Protein AF-A0A800KTQ6-F1 (afdb_monomer)

Sequence (196 aa):
MAYQSQLIINTSKLEWGETLINWAIDKQASPFDLLMKGQATLLKMTLPAGSQLPAEVSSINISPTGNRSVASIASLVSVLPQVDSFSQGLQYLFITTTPEIKAGMNFTAWIPQQKQAQPGFIIPESSLAWHLGVAFVFIQVDEEHFIHRNISHPIKVAEGYFISGQLSTQDELVVTGTQMLLSHEFKSQIPDEDDD

Secondary structure (DSSP, 8-state):
-HHHHHHHHHHHHHHH-HHHHHHHH--S--HHHHHHTTSSEEEEEEPPTT----TT-SEEEEESSS-GGGPEEEEEEEEEEEEPTTT--EEEEEEE--TT--TT---EEE--S-SSPPP-EEE-GGGEEEETTEEEEEEESSSS-EEEEEESSPEEETTEEEE-SS--TT-EE--S-HHHHHHHHHHTTSPPTT--

Radius of gyration: 25.78 Å; Cα contacts (8 Å, |Δi|>4): 293; chains: 1; bounding box: 60×26×92 Å

Mean predicted aligned error: 8.59 Å

Nearest PDB structures (foldseek):
  5ng5-assembly1_B  TM=6.673E-01  e=1.816E-03  Escherichia coli
  4dnr-assembly1_C  TM=6.286E-01  e=4.994E-03  Escherichia coli K-12
  3lnn-assembly1_A  TM=4.363E-01  e=3.988E-03  Cupriavidus metallidurans CH34
  3opo-assembly1_A  TM=4.462E-01  e=6.614E-03  Escherichia coli K-12
  5xu0-assembly1_B-2  TM=5.859E-01  e=9.829E-01  Streptococcus pneumoniae

Solvent-accessible surface area (backbone atoms only — not comparable to full-atom values): 11823 Å² total; per-residue (Å²): 111,72,68,59,54,52,51,51,53,54,54,45,30,58,62,56,15,60,67,60,49,49,35,71,71,48,88,63,99,32,76,45,60,36,43,76,69,67,56,30,36,81,42,84,47,72,40,59,55,95,47,75,82,59,91,86,60,57,56,34,39,33,22,68,79,63,50,72,94,76,39,45,69,29,36,60,69,44,65,39,71,48,58,42,90,84,65,60,6,50,27,33,35,28,40,28,61,58,85,82,54,54,90,92,62,71,67,39,75,51,74,69,90,60,96,65,89,74,74,64,46,80,41,52,56,59,24,58,48,76,56,97,91,42,39,29,33,42,32,51,79,53,100,87,45,70,45,80,44,81,51,79,80,68,39,83,50,97,76,24,30,38,41,63,83,82,76,58,97,81,63,46,66,37,59,71,60,44,70,56,53,52,53,50,59,53,57,75,68,56,79,77,90,79,86,124

Structure (mmCIF, N/CA/C/O backbone):
data_AF-A0A800KTQ6-F1
#
_entry.id   AF-A0A800KTQ6-F1
#
loop_
_atom_site.group_PDB
_atom_site.id
_atom_site.type_symbol
_atom_site.label_atom_id
_atom_site.labe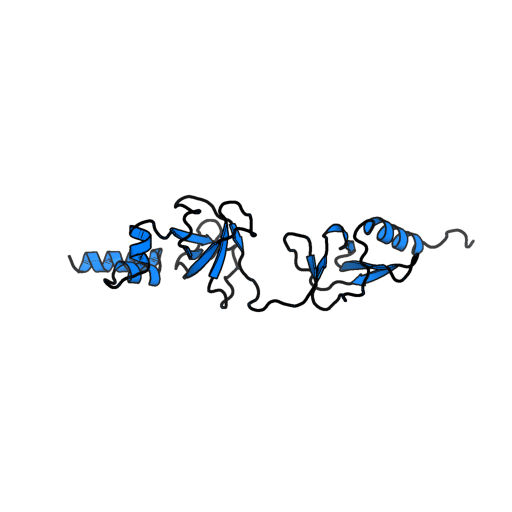l_alt_id
_atom_site.label_comp_id
_atom_site.label_asym_id
_atom_site.label_entity_id
_atom_site.label_seq_id
_atom_site.pdbx_PDB_ins_code
_atom_site.Cartn_x
_atom_site.Cartn_y
_atom_site.Cartn_z
_atom_site.occupancy
_atom_site.B_iso_or_equiv
_atom_site.auth_seq_id
_atom_site.auth_comp_id
_atom_site.auth_asym_id
_atom_site.auth_atom_id
_atom_site.pdbx_PDB_model_num
ATOM 1 N N . MET A 1 1 ? -32.423 -3.303 32.300 1.00 62.28 1 MET A N 1
ATOM 2 C CA . MET A 1 1 ? -30.952 -3.161 32.356 1.00 62.28 1 MET A CA 1
ATOM 3 C C . MET A 1 1 ? -30.270 -4.175 31.434 1.00 62.28 1 MET A C 1
ATOM 5 O O . MET A 1 1 ? -29.786 -3.749 30.400 1.00 62.28 1 MET A O 1
ATOM 9 N N . ALA A 1 2 ? -30.333 -5.494 31.686 1.00 70.06 2 ALA A N 1
ATOM 10 C CA . ALA A 1 2 ? -29.637 -6.503 30.858 1.00 70.06 2 ALA A CA 1
ATOM 11 C C . ALA A 1 2 ? -30.024 -6.518 29.358 1.00 70.06 2 ALA A C 1
ATOM 13 O O . ALA A 1 2 ? -29.155 -6.612 28.498 1.00 70.06 2 ALA A O 1
ATOM 14 N N . TYR A 1 3 ? -31.313 -6.357 29.032 1.00 75.50 3 TYR A N 1
ATOM 15 C CA . TYR A 1 3 ? -31.785 -6.337 27.638 1.00 75.50 3 TYR A CA 1
ATOM 16 C C . TYR A 1 3 ? -31.243 -5.146 26.829 1.00 75.50 3 TYR A C 1
ATOM 18 O O . TYR A 1 3 ? -30.847 -5.301 25.679 1.00 75.50 3 TYR A O 1
ATOM 26 N N . GLN A 1 4 ? -31.178 -3.961 27.446 1.00 80.25 4 GLN A N 1
ATOM 27 C CA . GLN A 1 4 ? -30.644 -2.759 26.797 1.00 80.25 4 GLN A CA 1
ATOM 28 C C . GLN A 1 4 ? -29.143 -2.894 26.530 1.00 80.25 4 GLN A C 1
ATOM 30 O O . GLN A 1 4 ? -28.689 -2.547 25.446 1.00 80.25 4 GLN A O 1
ATOM 35 N N . SER A 1 5 ? -28.387 -3.458 27.476 1.00 83.75 5 SER A N 1
ATOM 36 C CA . SER A 1 5 ? -26.961 -3.735 27.284 1.00 83.75 5 SER A CA 1
ATOM 37 C C . SER A 1 5 ? -26.721 -4.713 26.135 1.00 83.75 5 SER A C 1
ATOM 39 O O . SER A 1 5 ? -25.851 -4.468 25.306 1.00 83.75 5 SER A O 1
ATOM 41 N N . GLN A 1 6 ? -27.525 -5.776 26.030 1.00 86.94 6 GLN A N 1
ATOM 42 C CA . GLN A 1 6 ? -27.394 -6.734 24.933 1.00 86.94 6 GLN A CA 1
ATOM 43 C C . GLN A 1 6 ? -27.734 -6.114 23.573 1.00 86.94 6 GLN A C 1
ATOM 45 O O . GLN A 1 6 ? -27.050 -6.387 22.589 1.00 86.94 6 GLN A O 1
ATOM 50 N N . LEU A 1 7 ? -28.764 -5.264 23.519 1.00 90.69 7 LEU A N 1
ATOM 51 C CA . LEU A 1 7 ? -29.135 -4.547 22.302 1.00 90.69 7 LEU A CA 1
ATOM 52 C C . LEU A 1 7 ? -27.988 -3.646 21.828 1.00 90.69 7 LEU A C 1
ATOM 54 O O . LEU A 1 7 ? -27.616 -3.709 20.663 1.00 90.69 7 LEU A O 1
ATOM 58 N N . ILE A 1 8 ? -27.391 -2.869 22.740 1.00 90.69 8 ILE A N 1
ATOM 59 C CA . ILE A 1 8 ? -26.248 -1.999 22.431 1.00 90.69 8 ILE A CA 1
ATOM 60 C C . ILE A 1 8 ? -25.080 -2.829 21.898 1.00 90.69 8 ILE A C 1
ATOM 62 O O . ILE A 1 8 ? -24.539 -2.502 20.852 1.00 90.69 8 ILE A O 1
ATOM 66 N N . ILE A 1 9 ? -24.726 -3.933 22.563 1.00 90.69 9 ILE A N 1
ATOM 67 C CA . ILE A 1 9 ? -23.628 -4.805 22.120 1.00 90.69 9 ILE A CA 1
ATOM 68 C C . ILE A 1 9 ? -23.889 -5.343 20.711 1.00 90.69 9 ILE A C 1
ATOM 70 O O . ILE A 1 9 ? -22.999 -5.299 19.864 1.00 90.69 9 ILE A O 1
ATOM 74 N N . ASN A 1 10 ? -25.101 -5.830 20.443 1.00 91.38 10 ASN A N 1
ATOM 75 C CA . ASN A 1 10 ? -25.447 -6.394 19.142 1.00 91.38 10 ASN A CA 1
ATOM 76 C C . ASN A 1 10 ? -25.406 -5.335 18.035 1.00 91.38 10 ASN A C 1
ATOM 78 O O . ASN A 1 10 ? -24.808 -5.580 16.990 1.00 91.38 10 ASN A O 1
ATOM 82 N N . THR A 1 11 ? -25.982 -4.154 18.269 1.00 91.69 11 THR A N 1
ATOM 83 C CA . THR A 1 11 ? -25.935 -3.048 17.303 1.00 91.69 11 THR A CA 1
ATOM 84 C C . THR A 1 11 ? -24.499 -2.594 17.061 1.00 91.69 11 THR A C 1
ATOM 86 O O . THR A 1 11 ? -24.078 -2.477 15.914 1.00 91.69 11 THR A O 1
ATOM 89 N N . SER A 1 12 ? -23.697 -2.442 18.115 1.00 92.31 12 SER A N 1
ATOM 90 C CA . SER A 1 12 ? -22.298 -2.043 17.971 1.00 92.31 12 SER A CA 1
ATOM 91 C C . SER A 1 12 ? -21.466 -3.087 17.220 1.00 92.31 12 SER A C 1
ATOM 93 O O . SER A 1 12 ? -20.574 -2.710 16.466 1.00 92.31 12 SER A O 1
ATOM 95 N N . LYS A 1 13 ? -21.767 -4.389 17.351 1.00 92.56 13 LYS A N 1
ATOM 96 C CA . LYS A 1 13 ? -21.117 -5.442 16.547 1.00 92.56 13 LYS A CA 1
ATOM 97 C C . LYS A 1 13 ? -21.442 -5.314 15.057 1.00 92.56 13 LYS A C 1
ATOM 99 O O . LYS A 1 13 ? -20.571 -5.594 14.240 1.00 92.56 13 LYS A O 1
ATOM 104 N N . LEU A 1 14 ? -22.658 -4.890 14.703 1.00 92.38 14 LEU A N 1
ATOM 105 C CA . LEU A 1 14 ? -23.061 -4.677 13.306 1.00 92.38 14 LEU A CA 1
ATOM 106 C C . LEU A 1 14 ? -22.375 -3.463 12.666 1.00 92.38 14 LEU A C 1
ATOM 108 O O . LEU A 1 14 ? -22.171 -3.456 11.453 1.00 92.38 14 LEU A O 1
ATOM 112 N N . GLU A 1 15 ? -22.017 -2.460 13.467 1.00 90.62 15 GLU A N 1
ATOM 113 C CA . GLU A 1 15 ? -21.337 -1.250 12.993 1.00 90.62 15 GLU A CA 1
ATOM 114 C C . GLU A 1 15 ? -19.809 -1.388 12.997 1.00 90.62 15 GLU A C 1
ATOM 116 O O . GLU A 1 15 ? -19.153 -1.049 12.015 1.00 90.62 15 GLU A O 1
ATOM 121 N N . TRP A 1 16 ? -19.235 -1.903 14.087 1.00 90.88 16 TRP A N 1
ATOM 122 C CA . TRP A 1 16 ? -17.791 -1.865 14.356 1.00 90.88 16 TRP A CA 1
ATOM 123 C C . TRP A 1 16 ? -17.095 -3.223 14.270 1.00 90.88 16 TRP A C 1
ATOM 125 O O . TRP A 1 16 ? -15.869 -3.297 14.355 1.00 90.88 16 TRP A O 1
ATOM 135 N N . GLY A 1 17 ? -17.862 -4.297 14.091 1.00 93.25 17 GLY A N 1
ATOM 136 C CA . GLY A 1 17 ? -17.347 -5.658 14.054 1.00 93.25 17 GLY A CA 1
ATOM 137 C C . GLY A 1 17 ? -17.080 -6.241 15.439 1.00 93.25 17 GLY A C 1
ATOM 138 O O . GLY A 1 17 ? -17.028 -5.560 16.461 1.00 93.25 17 GLY A O 1
ATOM 139 N N . GLU A 1 18 ? -16.922 -7.558 15.478 1.00 92.62 18 GLU A N 1
ATOM 140 C CA . GLU A 1 18 ? -16.828 -8.299 16.733 1.00 92.62 18 GLU A CA 1
ATOM 141 C C . GLU A 1 18 ? -15.520 -8.039 17.491 1.00 92.62 18 GLU A C 1
ATOM 143 O O . GLU A 1 18 ? -15.548 -7.892 18.712 1.00 92.62 18 GLU A O 1
ATOM 148 N N . THR A 1 19 ? -14.393 -7.904 16.783 1.00 93.25 19 THR A N 1
ATOM 149 C CA . THR A 1 19 ? -13.072 -7.677 17.389 1.00 93.25 19 THR A CA 1
ATOM 150 C C . THR A 1 19 ? -13.054 -6.428 18.269 1.00 93.25 19 THR A C 1
ATOM 152 O O . THR A 1 19 ? -12.650 -6.503 19.428 1.00 93.25 19 THR A O 1
ATOM 155 N N . LEU A 1 20 ? -13.535 -5.292 17.749 1.00 91.38 20 LEU A N 1
ATOM 156 C CA . LEU A 1 20 ? -13.513 -4.021 18.478 1.00 91.38 20 LEU A CA 1
ATOM 157 C C . LEU A 1 20 ? -14.469 -4.033 19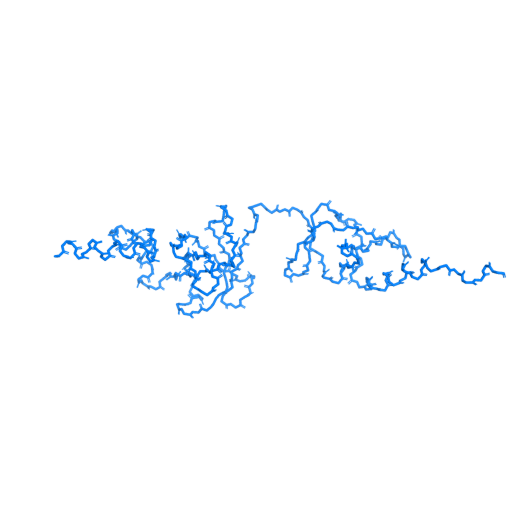.681 1.00 91.38 20 LEU A C 1
ATOM 159 O O . LEU A 1 20 ? -14.165 -3.466 20.728 1.00 91.38 20 LEU A O 1
ATOM 163 N N . ILE A 1 21 ? -15.618 -4.700 19.555 1.00 92.44 21 ILE A N 1
ATOM 164 C CA . ILE A 1 21 ? -16.589 -4.793 20.650 1.00 92.44 21 ILE A CA 1
ATOM 165 C C . ILE A 1 21 ? -16.106 -5.739 21.746 1.00 92.44 21 ILE A C 1
ATOM 167 O O . ILE A 1 21 ? -16.244 -5.419 22.9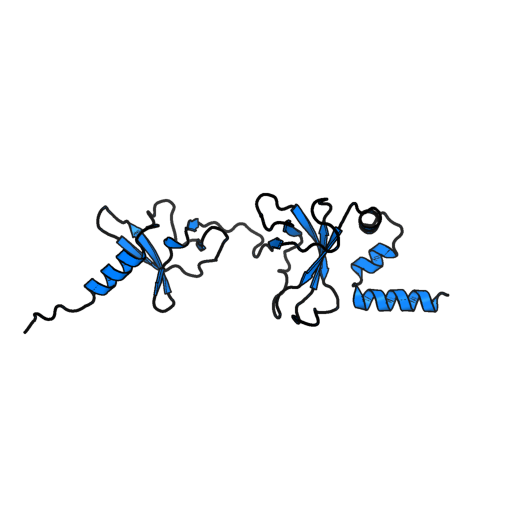25 1.00 92.44 21 ILE A O 1
ATOM 171 N N . ASN A 1 22 ? -15.460 -6.849 21.388 1.00 91.44 22 ASN A N 1
ATOM 172 C CA . ASN A 1 22 ? -14.826 -7.729 22.366 1.00 91.44 22 ASN A CA 1
ATOM 173 C C . ASN A 1 22 ? -13.720 -6.992 23.133 1.00 91.44 22 ASN A C 1
ATOM 175 O O . ASN A 1 22 ? -13.657 -7.103 24.353 1.00 91.44 22 ASN A O 1
ATOM 179 N N . TRP A 1 23 ? -12.921 -6.164 22.452 1.00 91.50 23 TRP A N 1
ATOM 180 C CA . TRP A 1 23 ? -11.915 -5.313 23.091 1.00 91.50 23 TRP A CA 1
ATOM 181 C C . TRP A 1 23 ? -12.477 -4.330 24.122 1.00 91.50 23 TRP A C 1
ATOM 183 O O . TRP A 1 23 ? -11.755 -4.000 25.058 1.00 91.50 23 TRP A O 1
ATOM 193 N N . ALA A 1 24 ? -13.709 -3.847 23.939 1.00 88.19 24 ALA A N 1
ATOM 194 C CA . ALA A 1 24 ? -14.355 -2.890 24.837 1.00 88.19 24 ALA A CA 1
ATOM 195 C C . ALA A 1 24 ? -15.071 -3.555 26.028 1.00 88.19 24 ALA A C 1
ATOM 197 O O . ALA A 1 24 ? -15.305 -2.907 27.048 1.00 88.19 24 ALA A O 1
ATOM 198 N N . ILE A 1 25 ? -15.467 -4.825 25.891 1.00 87.88 25 ILE A N 1
ATOM 199 C CA . ILE A 1 25 ? -16.194 -5.577 26.928 1.00 87.88 25 ILE A CA 1
ATOM 200 C C . ILE A 1 25 ? -15.232 -6.368 27.819 1.00 87.88 25 ILE A C 1
ATOM 202 O O . ILE A 1 25 ? -15.505 -6.549 29.010 1.00 87.88 25 ILE A O 1
ATOM 206 N N . ASP A 1 26 ? -14.131 -6.858 27.251 1.00 85.00 26 ASP A N 1
ATOM 207 C CA . ASP A 1 26 ? -13.132 -7.616 27.992 1.00 85.00 26 ASP A CA 1
ATOM 208 C C . ASP A 1 26 ? -12.379 -6.713 28.986 1.00 85.00 26 ASP A C 1
ATOM 210 O O . ASP A 1 26 ? -11.978 -5.596 28.666 1.00 85.00 26 ASP A O 1
ATOM 214 N N . LYS A 1 27 ? -12.212 -7.201 30.220 1.00 70.56 27 LYS A N 1
ATOM 215 C CA . LYS A 1 27 ? -11.522 -6.498 31.313 1.00 70.56 27 LYS A CA 1
ATOM 216 C C . LYS A 1 27 ? -10.018 -6.780 31.344 1.00 70.56 27 LYS A C 1
ATOM 218 O O . LYS A 1 27 ? -9.317 -6.178 32.158 1.00 70.56 27 LYS A O 1
ATOM 223 N N . GLN A 1 28 ? -9.519 -7.713 30.530 1.00 73.38 28 GLN A N 1
ATOM 224 C CA . GLN A 1 28 ? -8.081 -7.894 30.340 1.00 73.38 28 GLN A CA 1
ATOM 225 C C . GLN A 1 28 ? -7.454 -6.683 29.627 1.00 73.38 28 GLN A C 1
ATOM 227 O O . GLN A 1 28 ? -8.151 -5.908 28.979 1.00 73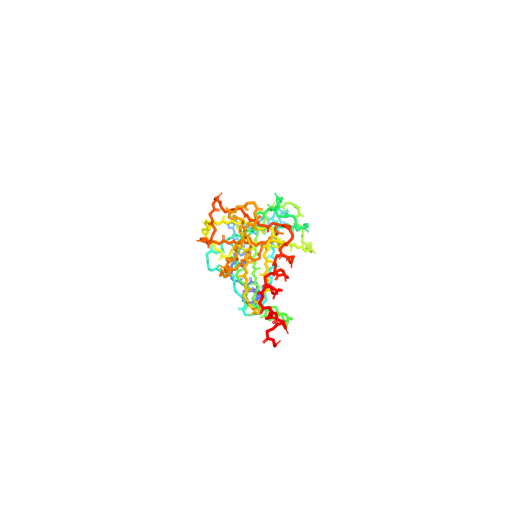.38 28 GLN A O 1
ATOM 232 N N . ALA A 1 29 ? -6.124 -6.547 29.730 1.00 61.69 29 ALA A N 1
ATOM 233 C CA . ALA A 1 29 ? -5.337 -5.530 29.027 1.00 61.69 29 ALA A CA 1
ATOM 234 C C . ALA A 1 29 ? -5.478 -5.686 27.501 1.00 61.69 29 ALA A C 1
ATOM 236 O O . ALA A 1 29 ? -4.685 -6.347 26.830 1.00 61.69 29 ALA A O 1
ATOM 237 N N . SER A 1 30 ? -6.543 -5.096 26.979 1.00 77.81 30 SER A N 1
ATOM 238 C CA . SER A 1 30 ? -6.923 -5.042 25.579 1.00 77.81 30 SER A CA 1
ATOM 239 C C . SER A 1 30 ? -6.210 -3.859 24.913 1.00 77.81 30 SER A C 1
ATOM 241 O O . SER A 1 30 ? -5.962 -2.844 25.575 1.00 77.81 30 SER A O 1
ATOM 243 N N . PRO A 1 31 ? -5.921 -3.904 23.596 1.00 87.31 31 PRO A N 1
ATOM 244 C CA . PRO A 1 31 ? -5.473 -2.727 22.844 1.00 87.31 31 PRO A CA 1
ATOM 245 C C . PRO A 1 31 ? -6.375 -1.493 23.039 1.00 87.31 31 PRO A C 1
ATOM 247 O O . PRO A 1 31 ? -5.934 -0.361 22.837 1.00 87.31 31 PRO A O 1
ATOM 250 N N . PHE A 1 32 ? -7.617 -1.700 23.492 1.00 89.31 32 PHE A N 1
ATOM 251 C CA . PHE A 1 32 ? -8.553 -0.653 23.888 1.00 89.31 32 PHE A CA 1
ATOM 252 C C . PHE A 1 32 ? -8.009 0.309 24.951 1.00 89.31 32 PHE A C 1
ATOM 254 O O . PHE A 1 32 ? -8.222 1.513 24.835 1.00 89.31 32 PHE A O 1
ATOM 261 N N . ASP A 1 33 ? -7.244 -0.169 25.937 1.00 90.56 33 ASP A N 1
ATOM 262 C CA . ASP A 1 33 ? -6.677 0.700 26.977 1.00 90.56 33 ASP A CA 1
ATOM 263 C C . ASP A 1 33 ? -5.695 1.725 26.397 1.00 90.56 33 ASP A C 1
ATOM 265 O O . ASP A 1 33 ? -5.640 2.873 26.844 1.00 90.56 33 ASP A O 1
ATOM 269 N N . LEU A 1 34 ? -4.923 1.324 25.381 1.00 91.81 34 LEU A N 1
ATOM 270 C CA . LEU A 1 34 ? -4.000 2.217 24.682 1.00 91.81 34 LEU A CA 1
ATOM 271 C C . LEU A 1 34 ? -4.764 3.268 23.873 1.00 91.81 34 LEU A C 1
ATOM 273 O O . LEU A 1 34 ? -4.366 4.432 23.863 1.00 91.81 34 LEU A O 1
ATOM 277 N N . LEU A 1 35 ? -5.879 2.878 23.246 1.00 91.81 35 LEU A N 1
ATOM 278 C CA . LEU A 1 35 ? -6.771 3.802 22.541 1.00 91.81 35 LEU A CA 1
ATOM 279 C C . LEU A 1 35 ? -7.379 4.825 23.514 1.00 91.81 35 LEU A C 1
ATOM 281 O O . LEU A 1 35 ? -7.334 6.023 23.247 1.00 91.81 35 LEU A O 1
ATOM 285 N N . MET A 1 36 ? -7.874 4.383 24.676 1.00 90.06 36 MET A N 1
ATOM 286 C CA . MET A 1 36 ? -8.466 5.266 25.695 1.00 90.06 36 MET A CA 1
ATOM 287 C C . MET A 1 36 ? -7.454 6.241 26.303 1.00 90.06 36 MET A C 1
ATOM 289 O O . MET A 1 36 ? -7.803 7.369 26.640 1.00 90.06 36 MET A O 1
ATOM 293 N N . LYS A 1 37 ? -6.185 5.833 26.412 1.00 91.44 37 LYS A N 1
ATOM 294 C CA . LYS A 1 37 ? -5.086 6.692 26.878 1.00 91.44 37 LYS A CA 1
ATOM 295 C C . LYS A 1 37 ? -4.500 7.584 25.776 1.00 91.44 37 LYS A C 1
ATOM 297 O O . LYS A 1 37 ? -3.573 8.340 26.057 1.00 91.44 37 LYS A O 1
ATOM 302 N N . GLY A 1 38 ? -4.977 7.477 24.532 1.00 90.44 38 GLY A N 1
ATOM 303 C CA . GLY A 1 38 ? -4.416 8.194 23.380 1.00 90.44 38 GLY A CA 1
ATOM 304 C C . GLY A 1 38 ? -2.983 7.774 23.020 1.00 90.44 38 GLY A C 1
ATOM 305 O O . GLY A 1 38 ? -2.257 8.538 22.387 1.00 90.44 38 GLY A O 1
ATOM 306 N N . GLN A 1 39 ? -2.564 6.583 23.455 1.00 93.19 39 GLN A N 1
ATOM 307 C CA . GLN A 1 39 ? -1.255 5.976 23.175 1.00 93.19 39 GLN A CA 1
ATOM 308 C C . GLN A 1 39 ? -1.270 5.133 21.895 1.00 93.19 39 GLN A C 1
ATOM 310 O O . GLN A 1 39 ? -0.217 4.783 21.366 1.00 93.19 39 GLN A O 1
ATOM 315 N N . ALA A 1 40 ? -2.462 4.810 21.400 1.00 95.19 40 ALA A N 1
ATOM 316 C CA . ALA A 1 40 ? -2.679 4.218 20.095 1.00 95.19 40 ALA A CA 1
ATOM 317 C C . ALA A 1 40 ? -3.754 5.001 19.333 1.00 95.19 40 ALA A C 1
ATOM 319 O O . ALA A 1 40 ? -4.630 5.626 19.934 1.00 95.19 40 ALA A O 1
ATOM 320 N N . THR A 1 41 ? -3.708 4.912 18.008 1.00 96.06 41 THR A N 1
ATOM 321 C CA . THR A 1 41 ? -4.702 5.479 17.096 1.00 96.06 41 THR A CA 1
ATOM 322 C C . THR A 1 41 ? -5.321 4.350 16.278 1.00 96.06 41 THR A C 1
ATOM 324 O O . THR A 1 41 ? -4.610 3.512 15.714 1.00 96.06 41 THR A O 1
ATOM 327 N N . LEU A 1 42 ? -6.655 4.331 16.209 1.00 96.12 42 LEU A N 1
ATOM 328 C CA . LEU A 1 42 ? -7.400 3.455 15.309 1.00 96.12 42 LEU A CA 1
ATOM 329 C C . LEU A 1 42 ? -7.510 4.129 13.937 1.00 96.12 42 LEU A C 1
ATOM 331 O O . LEU A 1 42 ? -7.928 5.281 13.831 1.00 96.12 42 LEU A O 1
ATOM 335 N N . LEU A 1 43 ? -7.142 3.402 12.892 1.00 96.94 43 LEU A N 1
ATOM 336 C CA . LEU A 1 43 ? -7.147 3.863 11.512 1.00 96.94 43 LEU A CA 1
ATOM 337 C C . LEU A 1 43 ? -8.236 3.122 10.749 1.00 96.94 43 LEU A C 1
ATOM 339 O O . LEU A 1 43 ? -8.291 1.894 10.786 1.00 96.94 43 LEU A O 1
ATOM 343 N N . LYS A 1 44 ? -9.077 3.864 10.029 1.00 95.88 44 LYS A N 1
ATOM 344 C CA . LYS A 1 44 ? -10.064 3.300 9.107 1.00 95.88 44 LYS A CA 1
ATOM 345 C C . LYS A 1 44 ? -9.584 3.525 7.681 1.00 95.88 44 LYS A C 1
ATOM 347 O O . LYS A 1 44 ? -9.384 4.667 7.278 1.00 95.88 44 LYS A O 1
ATOM 352 N N . MET A 1 45 ? -9.411 2.443 6.935 1.00 95.56 45 MET A N 1
ATOM 353 C CA . MET A 1 45 ? -8.993 2.468 5.536 1.00 95.56 45 MET A CA 1
ATOM 354 C C . MET A 1 45 ? -10.081 1.850 4.667 1.00 95.56 45 MET A C 1
ATOM 356 O O . MET A 1 45 ? -10.553 0.757 4.965 1.00 95.56 45 MET A O 1
ATOM 360 N N . THR A 1 46 ? -10.437 2.519 3.576 1.00 95.62 46 THR A N 1
ATOM 361 C CA . THR A 1 46 ? -11.369 1.998 2.571 1.00 95.62 46 THR A CA 1
ATOM 362 C C . THR A 1 46 ? -10.593 1.658 1.304 1.00 95.62 46 THR A C 1
ATOM 364 O O . THR A 1 46 ? -9.810 2.479 0.828 1.00 95.62 46 THR A O 1
ATOM 367 N N . LEU A 1 47 ? -10.796 0.459 0.759 1.00 93.94 47 LEU A N 1
ATOM 368 C CA . LEU A 1 47 ? -10.251 0.080 -0.547 1.00 93.94 47 LEU A CA 1
ATOM 369 C C . LEU A 1 47 ? -11.247 0.403 -1.668 1.00 93.94 47 LEU A C 1
ATOM 371 O O . LEU A 1 47 ? -12.444 0.448 -1.403 1.00 93.94 47 LEU A O 1
ATOM 375 N N . PRO A 1 48 ? -10.796 0.593 -2.920 1.00 92.25 48 PRO A N 1
ATOM 376 C CA . PRO A 1 48 ? -11.702 0.754 -4.056 1.00 92.25 48 PRO A CA 1
ATOM 377 C C . PRO A 1 48 ? -12.696 -0.409 -4.191 1.00 92.25 48 PRO A C 1
ATOM 379 O O . PRO A 1 48 ? -12.396 -1.543 -3.803 1.00 92.25 48 PRO A O 1
ATOM 382 N N . ALA A 1 49 ? -13.861 -0.150 -4.792 1.00 91.62 49 ALA A N 1
ATOM 383 C CA . ALA A 1 49 ? -14.840 -1.192 -5.099 1.00 91.62 49 ALA A CA 1
ATOM 384 C C . ALA A 1 49 ? -14.195 -2.366 -5.858 1.00 91.62 49 ALA A C 1
ATOM 386 O O . ALA A 1 49 ? -13.363 -2.175 -6.746 1.00 91.62 49 ALA A O 1
ATOM 387 N N . GLY A 1 50 ? -14.565 -3.592 -5.484 1.00 90.44 50 GLY A N 1
ATOM 388 C CA . GLY A 1 50 ? -14.010 -4.820 -6.063 1.00 90.44 50 GLY A CA 1
ATOM 389 C C . GLY A 1 50 ? -12.586 -5.172 -5.611 1.00 90.44 50 GLY A C 1
ATOM 390 O O . GLY A 1 50 ? -12.103 -6.246 -5.956 1.00 90.44 50 GLY A O 1
ATOM 391 N N . SER A 1 51 ? -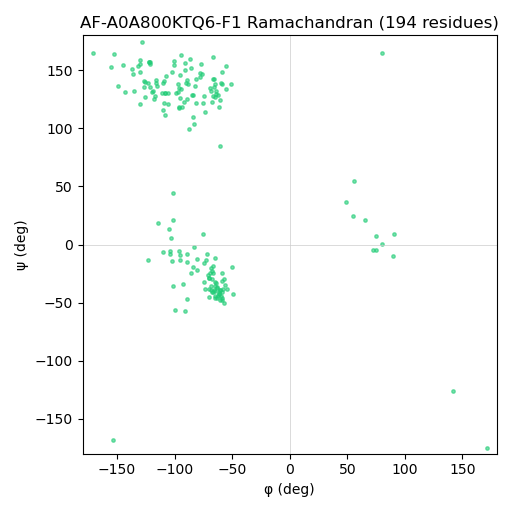11.923 -4.323 -4.817 1.00 90.81 51 SER A N 1
ATOM 392 C CA . SER A 1 51 ? -10.606 -4.616 -4.243 1.00 90.81 51 SER A CA 1
ATOM 393 C C . SER A 1 51 ? -10.723 -5.187 -2.831 1.00 90.81 51 SER A C 1
ATOM 395 O O . SER A 1 51 ? -11.587 -4.799 -2.042 1.00 90.81 51 SER A O 1
ATOM 397 N N . GLN A 1 52 ? -9.816 -6.097 -2.488 1.00 92.50 52 GLN A N 1
ATOM 398 C CA . GLN A 1 52 ? -9.721 -6.695 -1.160 1.00 92.50 52 GLN A CA 1
ATOM 399 C C . GLN A 1 52 ? -8.277 -6.650 -0.671 1.00 92.50 52 GLN A C 1
ATOM 401 O O . GLN A 1 52 ? -7.340 -6.622 -1.471 1.00 92.50 52 GLN A O 1
ATOM 406 N N . LEU A 1 53 ? -8.095 -6.633 0.649 1.00 92.56 53 LEU A N 1
ATOM 407 C CA . LEU A 1 53 ? -6.769 -6.763 1.231 1.00 92.56 53 LEU A CA 1
ATOM 408 C C . LEU A 1 53 ? -6.271 -8.198 0.971 1.00 92.56 53 LEU A C 1
ATOM 410 O O . LEU A 1 53 ? -7.031 -9.137 1.225 1.00 92.56 53 LEU A O 1
ATOM 414 N N . PRO A 1 54 ? -5.035 -8.407 0.482 1.00 91.06 54 PRO A N 1
ATOM 415 C CA . PRO A 1 54 ? -4.515 -9.760 0.322 1.00 91.06 54 PRO A CA 1
ATOM 416 C C . PRO A 1 54 ? -4.505 -10.489 1.673 1.00 91.06 54 PRO A C 1
ATOM 418 O O . PRO A 1 54 ? -4.122 -9.905 2.687 1.00 91.06 54 PRO A O 1
ATOM 421 N N . ALA A 1 55 ? -4.899 -11.766 1.691 1.00 87.94 55 ALA A N 1
ATOM 422 C CA . ALA A 1 55 ? -5.098 -12.537 2.927 1.00 87.94 55 ALA A CA 1
ATOM 423 C C . ALA A 1 55 ? -3.842 -12.633 3.818 1.00 87.94 55 ALA A C 1
ATOM 425 O O . ALA A 1 55 ? -3.935 -12.810 5.028 1.00 87.94 55 ALA A O 1
ATOM 426 N N . GLU A 1 56 ? -2.664 -12.493 3.213 1.00 87.56 56 GLU A N 1
ATOM 427 C CA . GLU A 1 56 ? -1.357 -12.533 3.871 1.00 87.56 56 GLU A CA 1
ATOM 428 C C . GLU A 1 56 ? -1.034 -11.254 4.669 1.00 87.56 56 GLU A C 1
ATOM 430 O O . GLU A 1 56 ? -0.077 -11.237 5.445 1.00 87.56 56 GLU A O 1
ATOM 435 N N . VAL A 1 57 ? -1.758 -10.153 4.434 1.00 91.62 57 VAL A N 1
ATOM 436 C CA . VAL A 1 57 ? -1.416 -8.831 4.973 1.00 91.62 57 VAL A CA 1
ATOM 437 C C . VAL A 1 57 ? -1.941 -8.685 6.396 1.00 91.62 57 VAL A C 1
ATOM 439 O O . VAL A 1 57 ? -3.112 -8.398 6.623 1.00 91.62 57 VAL A O 1
ATOM 442 N N . SER A 1 58 ? -1.038 -8.802 7.366 1.00 94.06 58 SER A N 1
ATOM 443 C CA . SER A 1 58 ? -1.310 -8.509 8.779 1.00 94.06 58 SER A CA 1
ATOM 444 C C . SER A 1 58 ? -0.906 -7.093 9.198 1.00 94.06 58 SER A C 1
ATOM 446 O O . SER A 1 58 ? -1.257 -6.647 10.288 1.00 94.06 58 SER A O 1
ATOM 448 N N . SER A 1 59 ? -0.138 -6.385 8.370 1.00 95.50 59 SER A N 1
ATOM 449 C CA . SER A 1 59 ? 0.361 -5.043 8.669 1.00 95.50 59 SER A CA 1
ATOM 450 C C . SER A 1 59 ? 0.666 -4.254 7.403 1.00 95.50 59 SER A C 1
ATOM 452 O O . SER A 1 59 ? 1.032 -4.827 6.377 1.00 95.50 59 SER A O 1
ATOM 454 N N . ILE A 1 60 ? 0.570 -2.934 7.499 1.00 96.19 60 ILE A N 1
ATOM 455 C CA . ILE A 1 60 ? 0.832 -1.986 6.413 1.00 96.19 60 ILE A CA 1
ATOM 456 C C . ILE A 1 60 ? 1.781 -0.886 6.886 1.00 96.19 60 ILE A C 1
ATOM 458 O O . ILE A 1 60 ? 1.882 -0.615 8.084 1.00 96.19 60 ILE A O 1
ATOM 462 N N . ASN A 1 61 ? 2.448 -0.231 5.938 1.00 96.44 61 ASN A N 1
ATOM 463 C CA . ASN A 1 61 ? 3.185 0.997 6.224 1.00 96.44 61 ASN A CA 1
ATOM 464 C C . ASN A 1 61 ? 2.246 2.192 6.074 1.00 96.44 61 ASN A C 1
ATOM 466 O O . ASN A 1 61 ? 1.477 2.246 5.114 1.00 96.44 61 ASN A O 1
ATOM 470 N N . ILE A 1 62 ? 2.332 3.148 6.991 1.00 97.38 62 ILE A N 1
ATOM 471 C CA . ILE A 1 62 ? 1.506 4.354 7.025 1.00 97.38 62 ILE A CA 1
ATOM 472 C C . ILE A 1 62 ? 2.369 5.604 7.193 1.00 97.38 62 ILE A C 1
ATOM 474 O O . ILE A 1 62 ? 3.405 5.572 7.852 1.00 97.38 62 ILE A O 1
ATOM 478 N N . SER A 1 63 ? 1.934 6.725 6.628 1.00 96.88 63 SER A N 1
ATOM 479 C CA . SER A 1 63 ? 2.574 8.025 6.842 1.00 96.88 63 SER A CA 1
ATOM 480 C C . SER A 1 63 ? 1.540 9.148 6.763 1.00 96.88 63 SER A C 1
ATOM 482 O O . SER A 1 63 ? 0.722 9.132 5.838 1.00 96.88 63 SER A O 1
ATOM 484 N N . PRO A 1 64 ? 1.573 10.145 7.666 1.00 95.12 64 PRO A N 1
ATOM 485 C CA . PRO A 1 64 ? 0.709 11.320 7.551 1.00 95.12 64 PRO A CA 1
ATOM 486 C C . PRO A 1 64 ? 1.098 12.220 6.367 1.00 95.12 64 PRO A C 1
ATOM 488 O O . PRO A 1 64 ? 0.261 12.954 5.855 1.00 95.12 64 PRO A O 1
ATOM 491 N N . THR A 1 65 ? 2.359 12.174 5.922 1.00 93.56 65 THR A N 1
ATOM 492 C CA . THR A 1 65 ? 2.904 13.068 4.882 1.00 93.56 65 THR A CA 1
ATOM 493 C C . THR A 1 65 ? 3.051 12.401 3.519 1.00 93.56 65 THR A C 1
ATOM 495 O O . THR A 1 65 ? 3.431 13.055 2.552 1.00 93.56 65 THR A O 1
ATOM 498 N N . GLY A 1 66 ? 2.795 11.094 3.424 1.00 92.44 66 GLY A N 1
ATOM 499 C CA . GLY A 1 66 ? 3.032 10.336 2.196 1.00 92.44 66 GLY A CA 1
ATOM 500 C C . GLY A 1 66 ? 4.508 10.032 1.919 1.00 92.44 66 GLY A C 1
ATOM 501 O O . GLY A 1 66 ? 4.815 9.456 0.879 1.00 92.44 66 GLY A O 1
ATOM 502 N N . ASN A 1 67 ? 5.424 10.335 2.845 1.00 90.88 67 ASN A N 1
ATOM 503 C CA . ASN A 1 67 ? 6.819 9.916 2.731 1.00 90.88 67 ASN A CA 1
ATOM 504 C C . ASN A 1 67 ? 6.996 8.483 3.262 1.00 90.88 67 ASN A C 1
ATOM 506 O O . ASN A 1 67 ? 6.912 8.242 4.469 1.00 90.88 67 ASN A O 1
ATOM 510 N N . ARG A 1 68 ? 7.258 7.534 2.353 1.00 90.00 68 ARG A N 1
ATOM 511 C CA . ARG A 1 68 ? 7.422 6.110 2.682 1.00 90.00 68 ARG A CA 1
ATOM 512 C C . ARG A 1 68 ? 8.678 5.822 3.511 1.00 90.00 68 ARG A C 1
ATOM 514 O O . ARG A 1 68 ? 8.660 4.889 4.306 1.00 90.00 68 ARG A O 1
ATOM 521 N N . SER A 1 69 ? 9.744 6.606 3.356 1.00 89.06 69 SER A N 1
ATOM 522 C CA . SER A 1 69 ? 11.035 6.370 4.026 1.00 89.06 69 SER A CA 1
ATOM 523 C C . SER A 1 69 ? 10.984 6.593 5.538 1.00 89.06 69 SER A C 1
ATOM 525 O O . SER A 1 69 ? 11.832 6.085 6.263 1.00 89.06 69 SER A O 1
ATOM 527 N N . VAL A 1 70 ? 9.982 7.338 6.010 1.00 91.12 70 VAL A N 1
ATOM 528 C CA . VAL A 1 70 ? 9.706 7.587 7.435 1.00 91.12 70 VAL A CA 1
ATOM 529 C C . VAL A 1 70 ? 8.375 6.965 7.869 1.00 91.12 70 VAL A C 1
ATOM 531 O O . VAL A 1 70 ? 7.787 7.371 8.865 1.00 91.12 70 VAL A O 1
ATOM 534 N N . ALA A 1 71 ? 7.854 6.006 7.098 1.00 95.69 71 ALA A N 1
ATOM 535 C CA . ALA A 1 71 ? 6.579 5.384 7.409 1.00 95.69 71 ALA A CA 1
ATOM 536 C C . ALA A 1 71 ? 6.649 4.562 8.705 1.00 95.69 71 ALA A C 1
ATOM 538 O O . ALA A 1 71 ? 7.626 3.869 8.987 1.00 95.69 71 ALA A O 1
ATOM 539 N N . SER A 1 72 ? 5.562 4.614 9.469 1.00 96.62 72 SER A N 1
ATOM 540 C CA . SER A 1 72 ? 5.335 3.776 10.645 1.00 96.62 72 SER A CA 1
ATOM 541 C C . SER A 1 72 ? 4.526 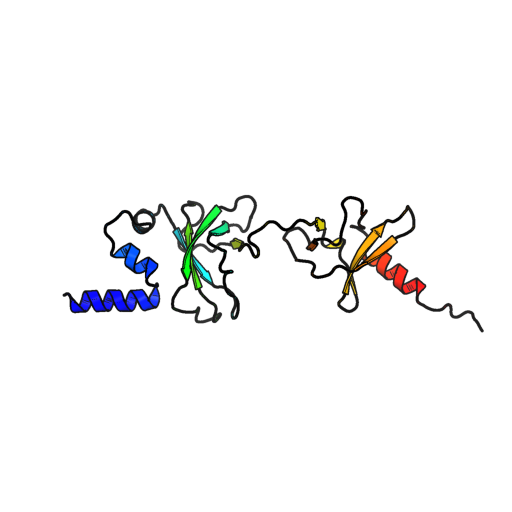2.534 10.270 1.00 96.62 72 SER A C 1
ATOM 543 O O . SER A 1 72 ? 3.862 2.500 9.236 1.00 96.62 72 SER A O 1
ATOM 545 N N . ILE A 1 73 ? 4.531 1.514 11.127 1.00 96.88 73 ILE A N 1
ATOM 546 C CA . ILE A 1 73 ? 3.730 0.301 10.921 1.00 96.88 73 ILE A CA 1
ATOM 547 C C . ILE A 1 73 ? 2.340 0.469 11.553 1.00 96.88 73 ILE A C 1
ATOM 549 O O . ILE A 1 73 ? 2.190 1.028 12.645 1.00 96.88 73 ILE A O 1
ATOM 553 N N . ALA A 1 74 ? 1.323 -0.050 10.867 1.00 97.81 74 ALA A N 1
ATOM 554 C CA . ALA A 1 74 ? -0.008 -0.288 11.412 1.00 97.81 74 ALA A CA 1
ATOM 555 C C . ALA A 1 74 ? -0.360 -1.772 11.296 1.00 97.81 74 ALA A C 1
ATOM 557 O O . ALA A 1 74 ? -0.162 -2.371 10.238 1.00 97.81 74 ALA A O 1
ATOM 558 N N . SER A 1 75 ? -0.920 -2.351 12.352 1.00 97.12 75 SER A N 1
ATOM 559 C CA . SER A 1 75 ? -1.344 -3.754 12.378 1.00 97.12 75 SER A CA 1
ATOM 560 C C . SER A 1 75 ? -2.831 -3.872 12.077 1.00 97.12 75 SER A C 1
ATOM 562 O O . SER A 1 75 ? -3.626 -3.075 12.577 1.00 97.12 75 SER A O 1
ATOM 564 N N . LEU A 1 76 ? -3.212 -4.855 11.262 1.00 97.06 76 LEU A N 1
ATOM 565 C CA . LEU A 1 76 ? -4.606 -5.141 10.939 1.00 97.06 76 LEU A CA 1
ATOM 566 C C . LEU A 1 76 ? -5.350 -5.575 12.207 1.00 97.06 76 LEU A C 1
ATOM 568 O O . LEU A 1 76 ? -4.887 -6.442 12.944 1.00 97.06 76 LEU A O 1
ATOM 572 N N . VAL A 1 77 ? -6.516 -4.978 12.438 1.00 95.88 77 VAL A N 1
ATOM 573 C CA . VAL A 1 77 ? -7.426 -5.332 13.533 1.00 95.88 77 VAL A CA 1
ATOM 574 C C . VAL A 1 77 ? -8.541 -6.227 13.016 1.00 95.88 77 VAL A C 1
ATOM 576 O O . VAL A 1 77 ? -8.766 -7.315 13.537 1.00 95.88 77 VAL A O 1
ATOM 579 N N . SER A 1 78 ? -9.274 -5.751 12.009 1.00 95.19 78 SER A N 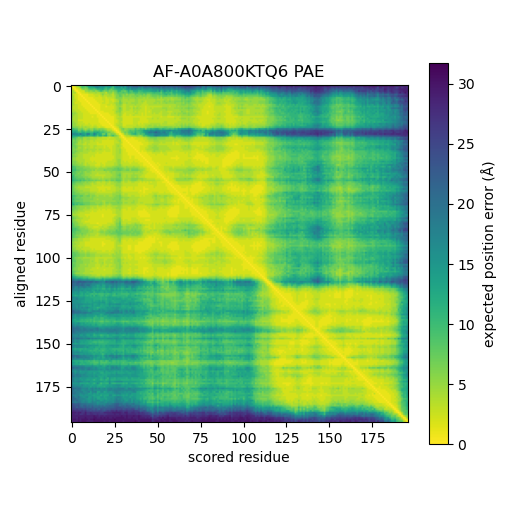1
ATOM 580 C CA . SER A 1 78 ? -10.406 -6.469 11.416 1.00 95.19 78 SER A CA 1
ATOM 581 C C . SER A 1 78 ? -10.894 -5.776 10.146 1.00 95.19 78 SER A C 1
ATOM 583 O O . SER A 1 78 ? -10.573 -4.614 9.898 1.00 95.19 78 SER A O 1
ATOM 585 N N . VAL A 1 79 ? -11.696 -6.485 9.358 1.00 95.56 79 VAL A N 1
ATOM 586 C CA . VAL A 1 79 ? -12.579 -5.881 8.353 1.00 95.56 79 VAL A CA 1
ATOM 587 C C . VAL A 1 79 ? -13.855 -5.384 9.044 1.00 95.56 79 VAL A C 1
ATOM 589 O O . VAL A 1 79 ? -14.343 -6.030 9.974 1.00 95.56 79 VAL A O 1
ATOM 592 N N . LEU A 1 80 ? -14.387 -4.238 8.621 1.00 95.44 80 LEU A N 1
ATOM 593 C CA . LEU A 1 80 ? -15.672 -3.742 9.111 1.00 95.44 80 LEU A CA 1
ATOM 594 C C . LEU A 1 80 ? -16.831 -4.515 8.458 1.00 95.44 80 LEU A C 1
ATOM 596 O O . LEU A 1 80 ? -16.732 -4.878 7.285 1.00 95.44 80 LEU A O 1
ATOM 600 N N . PRO A 1 81 ? -17.952 -4.738 9.172 1.00 93.62 81 PRO A N 1
ATOM 601 C CA . PRO A 1 81 ? -19.110 -5.439 8.609 1.00 93.62 81 PRO A CA 1
ATOM 602 C C . PRO A 1 81 ? -19.805 -4.664 7.484 1.00 93.62 81 PRO A C 1
ATOM 604 O O . PRO A 1 81 ? -20.495 -5.260 6.661 1.00 93.62 81 PRO A O 1
ATOM 607 N N . GLN A 1 82 ? -19.655 -3.337 7.479 1.00 91.75 82 GLN A N 1
ATOM 608 C CA . GLN A 1 82 ? -20.265 -2.437 6.508 1.00 91.75 82 GLN A CA 1
ATOM 609 C C . GLN A 1 82 ? -19.243 -1.992 5.460 1.00 91.75 82 GLN A C 1
ATOM 611 O O . GLN A 1 82 ? -18.053 -1.835 5.746 1.00 91.75 82 GLN A O 1
ATOM 616 N N . VAL A 1 83 ? -19.732 -1.753 4.245 1.00 92.75 83 VAL A N 1
ATOM 617 C CA . VAL A 1 83 ? -18.968 -1.085 3.189 1.00 92.75 83 VAL A CA 1
ATOM 618 C C . VAL A 1 83 ? -19.112 0.425 3.304 1.00 92.75 83 VAL A C 1
ATOM 620 O O . VAL A 1 83 ? -20.068 0.947 3.881 1.00 92.75 83 VAL A O 1
ATOM 623 N N . ASP A 1 84 ? -18.173 1.142 2.706 1.00 92.00 84 ASP A N 1
ATOM 624 C CA . ASP A 1 84 ? -18.290 2.585 2.559 1.00 92.00 84 ASP A CA 1
ATOM 625 C C . ASP A 1 84 ? -19.450 2.945 1.616 1.00 92.00 84 ASP A C 1
ATOM 627 O O . ASP A 1 84 ? -19.522 2.453 0.492 1.00 92.00 84 ASP A O 1
ATOM 631 N N . SER A 1 85 ? -20.360 3.819 2.050 1.00 89.44 85 SER A N 1
ATOM 632 C CA . SER A 1 85 ? -21.586 4.126 1.300 1.00 89.44 85 SER A CA 1
ATOM 633 C C . SER A 1 85 ? -21.343 4.866 -0.017 1.00 89.44 85 SER A C 1
ATOM 635 O O . SER A 1 85 ? -22.181 4.802 -0.915 1.00 89.44 85 SER A O 1
ATOM 637 N N . PHE A 1 86 ? -20.209 5.555 -0.154 1.00 90.62 86 PHE A N 1
ATOM 638 C CA . PHE A 1 86 ? -19.871 6.288 -1.367 1.00 90.62 86 PHE A CA 1
ATOM 639 C C . PHE A 1 86 ? -19.072 5.419 -2.337 1.00 90.62 86 PHE A C 1
ATOM 641 O O . PHE A 1 86 ? -19.486 5.200 -3.471 1.00 90.62 86 PHE A O 1
ATOM 648 N N . SER A 1 87 ? -17.938 4.889 -1.883 1.00 91.56 87 SER A N 1
ATOM 649 C CA . SER A 1 87 ? -17.035 4.101 -2.725 1.00 91.56 87 SER A CA 1
ATOM 650 C C . SER A 1 87 ? -17.473 2.650 -2.913 1.00 91.56 87 SER A C 1
ATOM 652 O O . SER A 1 87 ? -16.903 1.973 -3.763 1.00 91.56 87 SER A O 1
ATOM 654 N N . GLN A 1 88 ? -18.449 2.160 -2.133 1.00 94.19 88 GLN A N 1
ATOM 655 C CA . GLN A 1 88 ? -18.883 0.753 -2.101 1.00 94.19 88 GLN A CA 1
ATOM 656 C C . GLN A 1 88 ? -17.720 -0.221 -1.829 1.00 94.19 88 GLN A C 1
ATOM 658 O O . GLN A 1 88 ? -17.743 -1.392 -2.209 1.00 94.19 88 GLN A O 1
ATOM 663 N N . GLY A 1 89 ? -16.671 0.291 -1.185 1.00 95.12 89 GLY A N 1
ATOM 664 C CA . GLY A 1 89 ? -15.437 -0.409 -0.883 1.00 95.12 89 GLY A CA 1
ATOM 665 C C . GLY A 1 89 ? -15.462 -1.105 0.470 1.00 95.12 89 GLY A C 1
ATOM 666 O O . GLY A 1 89 ? -16.089 -0.623 1.419 1.00 95.12 89 GLY A O 1
ATOM 667 N N . LEU A 1 90 ? -14.726 -2.214 0.584 1.00 95.88 90 LEU A N 1
ATOM 668 C CA . LEU A 1 90 ? -14.475 -2.844 1.880 1.00 95.88 90 LEU A CA 1
ATOM 669 C C . LEU A 1 90 ? -13.652 -1.909 2.768 1.00 95.88 90 LEU A C 1
ATOM 671 O O . LEU A 1 90 ? -12.677 -1.297 2.317 1.00 95.88 90 LEU A O 1
ATOM 675 N N . GLN A 1 91 ? -14.027 -1.846 4.042 1.00 96.12 91 GLN A N 1
ATOM 676 C CA . GLN A 1 91 ? -13.346 -1.030 5.036 1.00 96.12 91 GLN A CA 1
ATOM 677 C C . GLN A 1 91 ? -12.593 -1.915 6.028 1.00 96.12 91 GLN A C 1
ATOM 679 O O . GLN A 1 91 ? -13.098 -2.937 6.481 1.00 96.12 91 GLN A O 1
ATOM 684 N N . TYR A 1 92 ? -11.385 -1.506 6.387 1.00 96.62 92 TYR A N 1
ATOM 685 C CA . TYR A 1 92 ? -10.498 -2.227 7.289 1.00 96.62 92 TYR A CA 1
ATOM 686 C C . TYR A 1 92 ? -10.076 -1.313 8.433 1.00 96.62 92 TYR A C 1
ATOM 688 O O . TYR A 1 92 ? -9.788 -0.129 8.231 1.00 96.62 92 TYR A O 1
ATOM 696 N N . LEU A 1 93 ? -10.019 -1.880 9.632 1.00 96.62 93 LEU A N 1
ATOM 697 C CA . LEU A 1 93 ? -9.473 -1.240 10.815 1.00 96.62 93 LEU A CA 1
ATOM 698 C C . LEU A 1 93 ? -8.031 -1.680 11.024 1.00 96.62 93 LEU A C 1
ATOM 700 O O . LEU A 1 93 ? -7.735 -2.874 11.051 1.00 96.62 93 LEU A O 1
ATOM 704 N N . PHE A 1 94 ? -7.158 -0.706 11.235 1.00 97.25 94 PHE A N 1
ATOM 705 C CA . PHE A 1 94 ? -5.773 -0.900 11.642 1.00 97.25 94 PHE A CA 1
ATOM 706 C C . PHE A 1 94 ? -5.506 -0.155 12.947 1.00 97.25 94 PHE A C 1
ATOM 708 O O . PHE A 1 94 ? -6.190 0.813 13.271 1.00 97.25 94 PHE A O 1
ATOM 715 N N . ILE A 1 95 ? -4.495 -0.585 13.693 1.00 96.75 95 ILE A N 1
ATOM 716 C CA . ILE A 1 95 ? -4.033 0.093 14.902 1.00 96.75 95 ILE A CA 1
ATOM 717 C C . ILE A 1 95 ? -2.557 0.446 14.770 1.00 96.75 95 ILE A C 1
ATOM 719 O O . ILE A 1 95 ? -1.755 -0.339 14.263 1.00 96.75 95 ILE A O 1
ATOM 723 N N . THR A 1 96 ? -2.197 1.636 15.232 1.00 97.31 96 THR A N 1
ATOM 724 C CA . THR A 1 96 ? -0.809 2.089 15.311 1.00 97.31 96 THR A CA 1
ATOM 725 C C . THR A 1 96 ? -0.561 2.789 16.640 1.00 97.31 96 THR A C 1
ATOM 727 O O . THR A 1 96 ? -1.471 3.385 17.212 1.00 97.31 96 THR A O 1
ATOM 730 N N . THR A 1 97 ? 0.671 2.727 17.133 1.00 96.38 97 THR A N 1
ATOM 731 C CA . THR A 1 97 ? 1.132 3.471 18.316 1.00 96.38 97 THR A CA 1
ATOM 732 C C . THR A 1 97 ? 1.978 4.687 17.936 1.00 96.38 97 THR A C 1
ATOM 734 O O . THR A 1 97 ? 2.528 5.352 18.813 1.00 96.38 97 THR A O 1
ATOM 737 N N . THR A 1 98 ? 2.098 4.997 16.637 1.00 95.12 98 THR A N 1
ATOM 738 C CA . THR A 1 98 ? 2.850 6.176 16.201 1.00 95.12 98 THR A CA 1
ATOM 739 C C . THR A 1 98 ? 2.180 7.457 16.708 1.00 95.12 98 THR A C 1
ATOM 741 O O . THR A 1 98 ? 0.974 7.644 16.515 1.00 95.12 98 THR A O 1
ATOM 744 N N . PRO A 1 99 ? 2.925 8.375 17.348 1.00 93.50 99 PRO A N 1
ATOM 745 C CA . PRO A 1 99 ? 2.362 9.637 17.805 1.00 93.50 99 PRO A CA 1
ATOM 746 C C . PRO A 1 99 ? 2.077 10.609 16.650 1.00 93.50 99 PRO A C 1
ATOM 748 O O . PRO A 1 99 ? 1.380 11.600 16.883 1.00 93.50 99 PRO A O 1
ATOM 751 N N . GLU A 1 100 ? 2.598 10.332 15.449 1.00 93.81 100 GLU A N 1
ATOM 752 C CA . GLU A 1 100 ? 2.539 11.200 14.267 1.00 93.81 100 GLU A CA 1
ATOM 753 C C . GLU A 1 100 ? 1.144 11.298 13.639 1.00 93.81 100 GLU A C 1
ATOM 755 O O . GLU A 1 100 ? 0.828 12.304 13.009 1.00 93.81 100 GLU A O 1
ATOM 760 N N . ILE A 1 101 ? 0.293 10.280 13.820 1.00 94.88 101 ILE A N 1
ATOM 761 C CA . ILE A 1 101 ? -1.069 10.257 13.274 1.00 94.88 101 ILE A CA 1
ATOM 762 C C . ILE A 1 101 ? -2.073 10.391 14.416 1.00 94.88 101 ILE A C 1
ATOM 764 O O . ILE A 1 101 ? -2.193 9.520 15.282 1.00 94.88 101 ILE A O 1
ATOM 768 N N . LYS A 1 102 ? -2.817 11.499 14.404 1.00 91.75 102 LYS A N 1
ATOM 769 C CA . LYS A 1 102 ? -3.901 11.787 15.350 1.00 91.75 102 LYS A CA 1
ATOM 770 C C . LYS A 1 102 ? -5.268 11.510 14.728 1.00 91.75 102 LYS A C 1
ATOM 772 O O . LYS A 1 102 ? -5.429 11.520 13.509 1.00 91.75 102 LYS A O 1
ATOM 777 N N . ALA A 1 103 ? -6.267 11.289 15.581 1.00 91.56 103 ALA A N 1
ATOM 778 C CA . ALA A 1 103 ? -7.649 11.119 15.143 1.00 91.56 103 ALA A CA 1
ATOM 779 C C . ALA A 1 103 ? -8.111 12.321 14.299 1.00 91.56 103 ALA A C 1
ATOM 781 O O . ALA A 1 103 ? -7.873 13.472 14.660 1.00 91.56 103 ALA A O 1
ATOM 782 N N . GLY A 1 104 ? -8.761 12.035 13.169 1.00 92.56 104 GLY A N 1
ATOM 783 C CA . GLY A 1 104 ? -9.216 13.040 12.203 1.00 92.56 104 GLY A CA 1
ATOM 784 C C . GLY A 1 104 ? -8.202 13.400 11.111 1.00 92.56 104 GLY A C 1
ATOM 785 O O . GLY A 1 104 ? -8.581 14.064 10.152 1.00 92.56 104 GLY A O 1
ATOM 786 N N . MET A 1 105 ? -6.943 12.957 11.209 1.00 95.12 105 MET A N 1
ATOM 787 C CA . MET A 1 105 ? -5.961 13.140 10.136 1.00 95.12 105 MET A CA 1
ATOM 788 C C . MET A 1 105 ? -6.161 12.132 9.002 1.00 95.12 105 MET A C 1
ATOM 790 O O . MET A 1 105 ? -6.504 10.971 9.229 1.00 95.12 105 MET A O 1
ATOM 794 N N . ASN A 1 106 ? -5.855 12.572 7.782 1.00 95.81 106 ASN A N 1
ATOM 795 C CA . ASN A 1 106 ? -5.638 11.671 6.657 1.00 95.81 106 ASN A CA 1
ATOM 796 C C . ASN A 1 106 ? -4.246 11.031 6.756 1.00 95.81 106 ASN A C 1
ATOM 798 O O . ASN A 1 106 ? -3.331 11.594 7.358 1.00 95.81 106 ASN A O 1
ATOM 802 N N . PHE A 1 107 ? -4.082 9.865 6.139 1.00 96.12 107 PHE A N 1
ATOM 803 C CA . PHE A 1 107 ? -2.805 9.167 6.045 1.00 96.12 107 PHE A CA 1
ATOM 804 C C . PHE A 1 107 ? -2.695 8.458 4.696 1.00 96.12 107 PHE A C 1
ATOM 806 O O . PHE A 1 107 ? -3.699 8.086 4.089 1.00 96.12 107 PHE A O 1
ATOM 813 N N . THR A 1 108 ? -1.464 8.237 4.252 1.00 96.50 108 THR A N 1
ATOM 814 C CA . THR A 1 108 ? -1.150 7.377 3.112 1.00 96.50 108 THR A CA 1
ATOM 815 C C . THR A 1 108 ? -0.780 5.998 3.627 1.00 96.50 108 THR A C 1
ATOM 817 O O . THR A 1 108 ? 0.004 5.884 4.569 1.00 96.50 108 THR A O 1
ATOM 820 N N . ALA A 1 109 ? -1.322 4.955 3.001 1.00 95.62 109 ALA A N 1
ATOM 821 C CA . ALA A 1 109 ? -1.008 3.565 3.297 1.00 95.62 109 ALA A CA 1
ATOM 822 C C . ALA A 1 109 ? -0.320 2.892 2.106 1.00 95.62 109 ALA A C 1
ATOM 824 O O . ALA A 1 109 ? -0.774 3.012 0.969 1.00 95.62 109 ALA A O 1
ATOM 825 N N . TRP A 1 110 ? 0.730 2.120 2.378 1.00 93.94 110 TRP A N 1
ATOM 826 C CA . TRP A 1 110 ? 1.329 1.200 1.414 1.00 93.94 110 TRP A CA 1
ATOM 827 C C . TRP A 1 110 ? 1.003 -0.227 1.820 1.00 93.94 110 TRP A C 1
ATOM 829 O O . TRP A 1 110 ? 1.493 -0.734 2.835 1.00 93.94 110 TRP A O 1
ATOM 839 N N . ILE A 1 111 ? 0.177 -0.865 0.998 1.00 91.94 111 ILE A N 1
ATOM 840 C CA . ILE A 1 111 ? -0.252 -2.247 1.172 1.00 91.94 111 ILE A CA 1
ATOM 841 C C . ILE A 1 111 ? 0.727 -3.143 0.406 1.00 91.94 111 ILE A C 1
ATOM 843 O O . ILE A 1 111 ? 0.894 -2.955 -0.802 1.00 91.94 111 ILE A O 1
ATOM 847 N N . PRO A 1 112 ? 1.389 -4.107 1.066 1.00 86.19 112 PRO A N 1
ATOM 848 C CA . PRO A 1 112 ? 2.221 -5.067 0.359 1.00 86.19 112 PRO A CA 1
ATOM 849 C C . PRO A 1 112 ? 1.334 -5.970 -0.508 1.00 86.19 112 PRO A C 1
ATOM 851 O O . PRO A 1 112 ? 0.425 -6.624 -0.005 1.00 86.19 112 PRO A O 1
ATOM 854 N N . GLN A 1 113 ? 1.590 -5.998 -1.818 1.00 79.12 113 GLN A N 1
ATOM 855 C CA . GLN A 1 113 ? 0.849 -6.855 -2.755 1.00 79.12 113 GLN A CA 1
ATOM 856 C C . GLN A 1 113 ? 1.346 -8.305 -2.758 1.00 79.12 113 GLN A C 1
ATOM 858 O O . GLN A 1 113 ? 0.610 -9.208 -3.141 1.00 79.12 113 GLN A O 1
ATOM 863 N N . GLN A 1 114 ? 2.586 -8.534 -2.326 1.00 71.69 114 GLN A N 1
ATOM 864 C CA . GLN A 1 114 ? 3.193 -9.855 -2.239 1.00 71.69 114 GLN A CA 1
ATOM 865 C C . GLN A 1 114 ? 3.931 -10.001 -0.910 1.00 71.69 114 GLN A C 1
ATOM 867 O O . GLN A 1 114 ? 4.489 -9.038 -0.382 1.00 71.69 114 GLN A O 1
ATOM 872 N N . LYS A 1 115 ? 3.927 -11.222 -0.371 1.00 64.06 115 LYS A N 1
ATOM 873 C CA . LYS A 1 115 ? 4.545 -11.548 0.921 1.00 64.06 115 LYS A CA 1
ATOM 874 C C . LYS A 1 115 ? 6.069 -11.609 0.851 1.00 64.06 115 LYS A C 1
ATOM 876 O O . LYS A 1 115 ? 6.742 -11.328 1.837 1.00 64.06 115 LYS A O 1
ATOM 881 N N . GLN A 1 116 ? 6.604 -12.020 -0.293 1.00 70.00 116 GLN A N 1
ATOM 882 C CA . GLN A 1 116 ? 8.035 -12.204 -0.495 1.00 70.00 116 GLN A CA 1
ATOM 883 C C . GLN A 1 116 ? 8.567 -11.122 -1.421 1.00 70.00 116 GLN A C 1
ATOM 885 O O . GLN A 1 116 ? 7.912 -10.743 -2.390 1.00 70.00 116 GLN A O 1
ATOM 890 N N . ALA A 1 117 ? 9.765 -10.632 -1.108 1.00 75.06 117 ALA A N 1
ATOM 891 C CA . ALA A 1 117 ? 10.496 -9.779 -2.023 1.00 75.06 117 ALA A CA 1
ATOM 892 C C . ALA A 1 117 ? 10.776 -10.575 -3.302 1.00 75.06 117 ALA A C 1
ATOM 894 O O . ALA A 1 117 ? 11.439 -11.612 -3.265 1.00 75.06 117 ALA A O 1
ATOM 895 N N . GLN A 1 118 ? 10.245 -10.096 -4.420 1.00 82.38 118 GLN A N 1
ATOM 896 C CA . GLN A 1 118 ? 10.536 -10.659 -5.725 1.00 82.38 118 GLN A CA 1
ATOM 897 C C . GLN A 1 118 ? 11.844 -10.037 -6.237 1.00 82.38 118 GLN A C 1
ATOM 899 O O . GLN A 1 118 ? 11.967 -8.809 -6.225 1.00 82.38 118 GLN A O 1
ATOM 904 N N . PRO A 1 119 ? 12.834 -10.834 -6.677 1.00 87.88 119 PRO A N 1
ATOM 905 C CA . PRO A 1 119 ? 14.032 -10.283 -7.292 1.00 87.88 119 PRO A CA 1
ATOM 906 C C . PRO A 1 119 ? 13.677 -9.594 -8.614 1.00 87.88 119 PRO A C 1
ATOM 908 O O . PRO A 1 119 ? 12.828 -10.060 -9.384 1.00 87.88 119 PRO A O 1
ATOM 911 N N . GLY A 1 120 ? 14.340 -8.477 -8.883 1.00 91.75 120 GLY A N 1
ATOM 912 C CA . GLY A 1 120 ? 14.124 -7.685 -10.083 1.00 91.75 120 GLY A CA 1
ATOM 913 C C . GLY A 1 120 ? 14.855 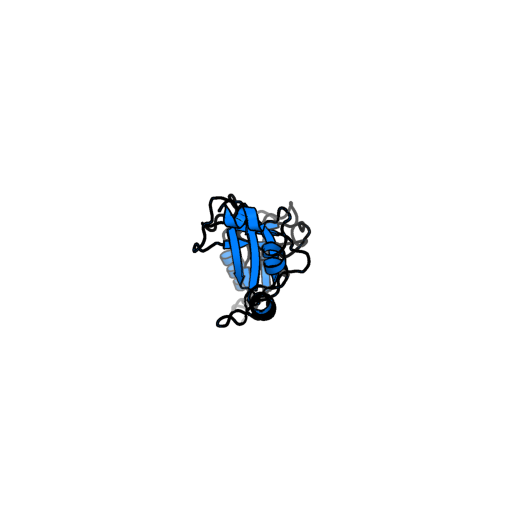-6.354 -10.024 1.00 91.75 120 GLY A C 1
ATOM 914 O O . GLY A 1 120 ? 15.601 -6.078 -9.084 1.00 91.75 120 GLY A O 1
ATOM 915 N N . PHE A 1 121 ? 14.618 -5.538 -11.040 1.00 93.56 121 PHE A N 1
ATOM 916 C CA . PHE A 1 121 ? 15.242 -4.235 -11.220 1.00 93.56 121 PHE A CA 1
ATOM 917 C C . PHE A 1 121 ? 14.177 -3.150 -11.156 1.00 93.56 121 PHE A C 1
ATOM 919 O O . PHE A 1 121 ? 13.093 -3.317 -11.713 1.00 93.56 121 PHE A O 1
ATOM 926 N N . ILE A 1 122 ? 14.489 -2.037 -10.494 1.00 94.00 122 ILE A N 1
ATOM 927 C CA . ILE A 1 122 ? 13.723 -0.801 -10.645 1.00 94.00 122 ILE A CA 1
ATOM 928 C C . ILE A 1 122 ? 14.426 0.015 -11.722 1.00 94.00 122 ILE A C 1
ATOM 930 O O . ILE A 1 122 ? 15.594 0.364 -11.565 1.00 94.00 122 ILE A O 1
ATOM 934 N N . ILE A 1 123 ? 13.716 0.289 -12.811 1.00 95.25 123 ILE A N 1
ATOM 935 C CA . ILE A 1 123 ? 14.207 1.100 -13.923 1.00 95.25 123 ILE A CA 1
ATOM 936 C C . ILE A 1 123 ? 13.505 2.465 -13.918 1.00 95.25 123 ILE A C 1
ATOM 938 O O . ILE A 1 123 ? 12.315 2.527 -13.578 1.00 95.25 123 ILE A O 1
ATOM 942 N N . PRO A 1 124 ? 14.191 3.558 -14.300 1.00 95.62 124 PRO A N 1
ATOM 943 C CA . PRO A 1 124 ? 13.571 4.874 -14.406 1.00 95.62 124 PRO A CA 1
ATOM 944 C C . PRO A 1 124 ? 12.411 4.874 -15.399 1.00 95.62 124 PRO A C 1
ATOM 946 O O . PRO A 1 124 ? 12.450 4.187 -16.419 1.00 95.62 124 PRO A O 1
ATOM 949 N N . GLU A 1 125 ? 11.403 5.708 -15.158 1.00 95.00 125 GLU A N 1
ATOM 950 C CA . GLU A 1 125 ? 10.253 5.841 -16.064 1.00 95.00 125 GLU A CA 1
ATOM 951 C C . GLU A 1 125 ? 10.653 6.196 -17.504 1.00 95.00 125 GLU A C 1
ATOM 953 O O . GLU A 1 125 ? 10.054 5.686 -18.443 1.00 95.00 125 GLU A O 1
ATOM 958 N N . SER A 1 126 ? 11.710 6.990 -17.686 1.00 94.88 126 SER A N 1
ATOM 959 C CA . SER A 1 126 ? 12.218 7.390 -19.003 1.00 94.88 126 SER A CA 1
ATOM 960 C C . SER A 1 126 ? 12.804 6.243 -19.837 1.00 94.88 126 SER A C 1
ATOM 962 O O . SER A 1 126 ? 12.938 6.389 -21.051 1.00 94.88 126 SER A O 1
ATOM 964 N N . SER A 1 127 ? 13.147 5.110 -19.218 1.00 95.75 127 SER A N 1
ATOM 965 C CA . SER A 1 127 ? 13.726 3.948 -19.910 1.00 95.75 127 SER A CA 1
ATOM 966 C C . SER A 1 127 ? 12.682 3.021 -20.542 1.00 95.75 127 SER A C 1
ATOM 968 O O . SER A 1 127 ? 13.010 2.257 -21.448 1.00 95.75 127 SER A O 1
ATOM 970 N N . LEU A 1 128 ? 11.423 3.096 -20.093 1.00 95.44 128 LEU A N 1
ATOM 971 C CA . LEU A 1 128 ? 10.337 2.250 -20.581 1.00 95.44 128 LEU A CA 1
ATOM 972 C C . LEU A 1 128 ? 9.542 2.983 -21.668 1.00 95.44 128 LEU A C 1
ATOM 974 O O . LEU A 1 128 ? 8.914 4.010 -21.409 1.00 95.44 128 LEU A O 1
ATOM 978 N N . ALA A 1 129 ? 9.531 2.436 -22.880 1.00 93.50 129 ALA A N 1
ATOM 979 C CA . ALA A 1 129 ? 8.695 2.907 -23.977 1.00 93.50 129 ALA A CA 1
ATOM 980 C C . ALA A 1 129 ? 7.457 2.022 -24.153 1.00 93.50 129 ALA A C 1
ATOM 982 O O . ALA A 1 129 ? 7.456 0.840 -23.806 1.00 93.50 129 ALA A O 1
ATOM 983 N N . TRP A 1 130 ? 6.406 2.615 -24.721 1.00 92.56 130 TRP A N 1
ATOM 984 C CA . TRP A 1 130 ? 5.167 1.933 -25.077 1.00 92.56 130 TRP A CA 1
ATOM 985 C C . TRP A 1 130 ? 4.863 2.172 -26.552 1.00 92.56 130 TRP A C 1
ATOM 987 O O . TRP A 1 130 ? 4.788 3.320 -26.989 1.00 92.56 130 TRP A O 1
ATOM 997 N N . HIS A 1 131 ? 4.636 1.100 -27.306 1.00 90.12 131 HIS A N 1
ATOM 998 C CA . HIS A 1 131 ? 4.167 1.181 -28.686 1.00 90.12 131 HIS A CA 1
ATOM 999 C C . HIS A 1 131 ? 3.186 0.046 -28.975 1.00 90.12 131 HIS A C 1
ATOM 1001 O O . HIS A 1 131 ? 3.442 -1.102 -28.623 1.00 90.12 131 HIS A O 1
ATOM 1007 N N . LEU A 1 132 ? 2.034 0.377 -29.572 1.00 90.19 132 LEU A N 1
ATOM 1008 C CA . LEU A 1 132 ? 0.957 -0.574 -29.902 1.00 90.19 132 LEU A CA 1
ATOM 1009 C C . LEU A 1 132 ? 0.562 -1.505 -28.735 1.00 90.19 132 LEU A C 1
ATOM 1011 O O . LEU A 1 132 ? 0.250 -2.676 -28.926 1.00 90.19 132 LEU A O 1
ATOM 1015 N N . GLY A 1 133 ? 0.577 -0.976 -27.507 1.00 91.00 133 GLY A N 1
ATOM 1016 C CA . GLY A 1 133 ? 0.224 -1.723 -26.293 1.00 91.00 133 GLY A CA 1
ATOM 1017 C C . GLY A 1 133 ? 1.329 -2.631 -25.743 1.00 91.00 133 GLY A C 1
ATOM 1018 O O . GLY A 1 133 ? 1.120 -3.271 -24.716 1.00 91.00 133 GLY A O 1
ATOM 1019 N N . VAL A 1 134 ? 2.503 -2.665 -26.375 1.00 92.44 134 VAL A N 1
ATOM 1020 C CA . VAL A 1 134 ? 3.673 -3.412 -25.907 1.00 92.44 134 VAL A CA 1
ATOM 1021 C C . VAL A 1 134 ? 4.626 -2.463 -25.188 1.00 92.44 134 VAL A C 1
ATOM 1023 O O . VAL A 1 134 ? 4.965 -1.399 -25.709 1.00 92.44 134 VAL A O 1
ATOM 1026 N N . ALA A 1 135 ? 5.053 -2.855 -23.988 1.00 95.56 135 ALA A N 1
ATOM 1027 C CA . ALA A 1 135 ? 6.109 -2.173 -23.252 1.00 95.56 135 ALA A CA 1
ATOM 1028 C C . ALA A 1 135 ? 7.470 -2.774 -23.609 1.00 95.56 135 ALA A C 1
ATOM 1030 O O . ALA A 1 135 ? 7.603 -3.997 -23.688 1.00 95.56 135 ALA A O 1
ATOM 1031 N N . PHE A 1 136 ? 8.489 -1.939 -23.778 1.00 95.81 136 PHE A N 1
ATOM 1032 C CA . PHE A 1 136 ? 9.854 -2.384 -24.056 1.00 95.81 136 PHE A CA 1
ATOM 1033 C C . PHE A 1 136 ? 10.888 -1.374 -23.557 1.00 95.81 136 PHE A C 1
ATOM 1035 O O . PHE A 1 136 ? 10.573 -0.220 -23.262 1.00 95.81 136 PHE A O 1
ATOM 1042 N N . VAL A 1 137 ? 12.132 -1.831 -23.454 1.00 97.00 137 VAL A N 1
ATOM 1043 C CA . VAL A 1 137 ? 13.313 -1.011 -23.147 1.00 97.00 137 VAL A CA 1
ATOM 1044 C C . VAL A 1 137 ? 14.328 -1.140 -24.278 1.00 97.00 137 VAL A C 1
ATOM 1046 O O . VAL A 1 137 ? 14.342 -2.163 -24.966 1.00 97.00 137 VAL A O 1
ATOM 1049 N N . PHE A 1 138 ? 15.191 -0.138 -24.449 1.00 96.88 138 PHE A N 1
ATOM 1050 C CA . PHE A 1 138 ? 16.373 -0.254 -25.307 1.00 96.88 138 PHE A CA 1
ATOM 1051 C C . PHE A 1 138 ? 17.591 -0.652 -24.480 1.00 96.88 138 PHE A C 1
ATOM 1053 O O . PHE A 1 138 ? 17.842 -0.082 -23.415 1.00 96.88 138 PHE A O 1
ATOM 1060 N N . ILE A 1 139 ? 18.339 -1.625 -24.992 1.00 96.31 139 ILE A N 1
ATOM 1061 C CA . ILE A 1 139 ? 19.576 -2.128 -24.401 1.00 96.31 139 ILE A CA 1
ATOM 1062 C C . ILE A 1 139 ? 20.704 -1.851 -25.382 1.00 96.31 139 ILE A C 1
ATOM 1064 O O . ILE A 1 139 ? 20.596 -2.195 -26.561 1.00 96.31 139 ILE A O 1
ATOM 1068 N N . GLN A 1 140 ? 21.760 -1.221 -24.887 1.00 96.25 140 GLN A N 1
ATOM 1069 C CA . GLN A 1 140 ? 22.975 -0.975 -25.641 1.00 96.25 140 GLN A CA 1
ATOM 1070 C C . GLN A 1 140 ? 23.773 -2.279 -25.769 1.00 96.25 140 GLN A C 1
ATOM 1072 O O . GLN A 1 140 ? 24.011 -2.969 -24.778 1.00 96.25 140 GLN A O 1
ATOM 1077 N N . VAL A 1 141 ? 24.136 -2.641 -26.999 1.00 94.69 141 VAL A N 1
ATOM 1078 C CA . VAL A 1 141 ? 24.937 -3.840 -27.305 1.00 94.69 141 VAL A CA 1
ATOM 1079 C C . VAL A 1 141 ? 26.392 -3.458 -27.575 1.00 94.69 141 VAL A C 1
ATOM 1081 O O . VAL A 1 141 ? 27.300 -4.183 -27.174 1.00 94.69 141 VAL A O 1
ATOM 1084 N N . ASP A 1 142 ? 26.606 -2.305 -28.210 1.00 92.88 142 ASP A N 1
ATOM 1085 C CA . ASP A 1 142 ? 27.903 -1.652 -28.386 1.00 92.88 142 ASP A CA 1
ATOM 1086 C C . ASP A 1 142 ? 27.715 -0.126 -28.539 1.00 92.88 142 ASP A C 1
ATOM 1088 O O . ASP A 1 142 ? 26.646 0.402 -28.240 1.00 92.88 142 ASP A O 1
ATOM 1092 N N . GLU A 1 143 ? 28.749 0.611 -28.950 1.00 89.88 143 GLU A N 1
ATOM 1093 C CA . GLU A 1 143 ? 28.719 2.080 -29.039 1.00 89.88 143 GLU A CA 1
ATOM 1094 C C . GLU A 1 143 ? 27.605 2.641 -29.944 1.00 89.88 143 GLU A C 1
ATOM 1096 O O . GLU A 1 143 ? 27.104 3.731 -29.669 1.00 89.88 143 GLU A O 1
ATOM 1101 N N . GLU A 1 144 ? 27.184 1.908 -30.979 1.00 89.50 144 GLU A N 1
ATOM 1102 C CA . GLU A 1 144 ? 26.228 2.396 -31.985 1.00 89.50 144 GLU A CA 1
ATOM 1103 C C . GLU A 1 144 ? 24.977 1.514 -32.124 1.00 89.50 144 GLU A C 1
ATOM 1105 O O . GLU A 1 144 ? 23.977 1.949 -32.703 1.00 89.50 144 GLU A O 1
ATOM 1110 N N . HIS A 1 145 ? 24.984 0.300 -31.568 1.00 91.69 145 HIS A N 1
ATOM 1111 C CA . HIS A 1 145 ? 23.883 -0.647 -31.712 1.00 91.69 145 HIS A CA 1
ATOM 1112 C C . HIS A 1 145 ? 23.045 -0.786 -30.442 1.00 91.69 145 HIS A C 1
ATOM 1114 O O . HIS A 1 145 ? 23.532 -1.076 -29.345 1.00 91.69 145 HIS A O 1
ATOM 1120 N N . PHE A 1 146 ? 21.733 -0.669 -30.636 1.00 95.06 146 PHE A N 1
ATOM 1121 C CA . PHE A 1 146 ? 20.721 -0.817 -29.600 1.00 95.06 146 PHE A CA 1
ATOM 1122 C C . PHE A 1 146 ? 19.688 -1.845 -30.041 1.00 95.06 146 PHE A C 1
ATOM 1124 O O . PHE A 1 146 ? 19.268 -1.862 -31.197 1.00 95.06 146 PHE A O 1
ATOM 1131 N N . ILE A 1 147 ? 19.241 -2.676 -29.105 1.00 93.31 147 ILE A N 1
ATOM 1132 C CA . ILE A 1 147 ? 18.153 -3.630 -29.333 1.00 93.31 147 ILE A CA 1
ATOM 1133 C C . ILE A 1 147 ? 16.964 -3.282 -28.446 1.00 93.31 147 ILE A C 1
ATOM 1135 O O . ILE A 1 147 ? 17.142 -2.910 -27.283 1.00 93.31 147 ILE A O 1
ATOM 1139 N N . HIS A 1 148 ? 15.746 -3.433 -28.967 1.00 91.31 148 HIS A N 1
ATOM 1140 C CA . HIS A 1 148 ? 14.562 -3.406 -28.116 1.00 91.31 148 HIS A CA 1
ATOM 1141 C C . HIS A 1 148 ? 14.397 -4.752 -27.394 1.00 91.31 148 HIS A C 1
ATOM 1143 O O . HIS A 1 148 ? 14.682 -5.819 -27.940 1.00 91.31 148 HIS A O 1
ATOM 1149 N N . ARG A 1 149 ? 13.928 -4.725 -26.145 1.00 94.88 149 ARG A N 1
ATOM 1150 C CA . ARG A 1 149 ? 13.522 -5.922 -25.399 1.00 94.88 149 ARG A CA 1
ATOM 1151 C C . ARG A 1 149 ? 12.146 -5.702 -24.793 1.00 94.88 149 ARG A C 1
ATOM 1153 O O . ARG A 1 149 ? 11.963 -4.807 -23.968 1.00 94.88 149 ARG A O 1
ATOM 1160 N N . ASN A 1 150 ? 11.198 -6.556 -25.167 1.00 95.69 150 ASN A N 1
ATOM 1161 C CA . ASN A 1 150 ? 9.838 -6.498 -24.641 1.00 95.69 150 ASN A CA 1
ATOM 1162 C C . ASN A 1 150 ? 9.811 -6.812 -23.146 1.00 95.69 150 ASN A C 1
ATOM 1164 O O . ASN A 1 150 ? 10.401 -7.790 -22.683 1.00 95.69 150 ASN A O 1
ATOM 1168 N N . ILE A 1 151 ? 9.061 -6.008 -22.405 1.00 96.50 151 ILE A N 1
ATOM 1169 C CA . ILE A 1 151 ? 8.848 -6.131 -20.971 1.00 96.50 151 ILE A CA 1
ATOM 1170 C C . ILE A 1 151 ? 7.412 -6.587 -20.724 1.00 96.50 151 ILE A C 1
ATOM 1172 O O . ILE A 1 151 ? 6.445 -5.940 -21.118 1.00 96.50 151 ILE A O 1
ATOM 1176 N N . SER A 1 152 ? 7.278 -7.723 -20.051 1.00 92.69 152 SER A N 1
ATOM 1177 C CA . SER A 1 152 ? 6.006 -8.315 -19.663 1.00 92.69 152 SER A CA 1
ATOM 1178 C C . SER A 1 152 ? 5.675 -7.886 -18.236 1.00 92.69 152 SER A C 1
ATOM 1180 O O . SER A 1 152 ? 6.465 -8.094 -17.322 1.00 92.69 152 SER A O 1
ATOM 1182 N N . HIS A 1 153 ? 4.485 -7.321 -18.032 1.00 90.75 153 HIS A N 1
ATOM 1183 C CA . HIS A 1 153 ? 3.986 -6.903 -16.713 1.00 90.75 153 HIS A CA 1
ATOM 1184 C C . HIS A 1 153 ? 4.908 -5.928 -15.944 1.00 90.75 153 HIS A C 1
ATOM 1186 O O . HIS A 1 153 ? 5.245 -6.197 -14.788 1.00 90.75 153 HIS A O 1
ATOM 1192 N N . PRO A 1 154 ? 5.311 -4.780 -16.528 1.00 93.94 154 PRO A N 1
ATOM 1193 C CA . PRO A 1 154 ? 6.021 -3.756 -15.767 1.00 93.94 154 PRO A CA 1
ATOM 1194 C C . PRO A 1 154 ? 5.137 -3.251 -14.616 1.00 93.94 154 PRO A C 1
ATOM 1196 O O . PRO A 1 154 ? 4.013 -2.795 -14.834 1.00 93.94 154 PRO A O 1
ATOM 1199 N N . ILE A 1 155 ? 5.635 -3.315 -13.379 1.00 91.69 155 ILE A N 1
ATOM 1200 C CA . ILE A 1 155 ? 4.879 -2.882 -12.197 1.00 91.69 155 ILE A CA 1
ATOM 1201 C C . ILE A 1 155 ? 5.278 -1.448 -11.862 1.00 91.69 155 ILE A C 1
ATOM 1203 O O . ILE A 1 155 ? 6.433 -1.190 -11.532 1.00 91.69 155 ILE A O 1
ATOM 1207 N N . LYS A 1 156 ? 4.338 -0.498 -11.919 1.00 90.38 156 LYS A N 1
ATOM 1208 C CA . LYS A 1 156 ? 4.614 0.892 -11.527 1.00 90.38 156 LYS A CA 1
ATOM 1209 C C . LYS A 1 156 ? 5.002 0.957 -10.045 1.00 90.38 156 LYS A C 1
ATOM 1211 O O . LYS A 1 156 ? 4.280 0.461 -9.181 1.00 90.38 156 LYS A O 1
ATOM 1216 N N . VAL A 1 157 ? 6.125 1.607 -9.753 1.00 88.19 157 VAL A N 1
ATOM 1217 C CA . VAL A 1 157 ? 6.621 1.894 -8.400 1.00 88.19 157 VAL A CA 1
ATOM 1218 C C . VAL A 1 157 ? 6.949 3.384 -8.265 1.00 88.19 157 VAL A C 1
ATOM 1220 O O . VAL A 1 157 ? 6.855 4.138 -9.232 1.00 88.19 157 VAL A O 1
ATOM 1223 N N . ALA A 1 158 ? 7.308 3.830 -7.057 1.00 81.50 158 ALA A N 1
ATOM 1224 C CA . ALA A 1 158 ? 7.524 5.251 -6.769 1.00 81.50 158 ALA A CA 1
ATOM 1225 C C . ALA A 1 158 ? 8.596 5.904 -7.664 1.00 81.50 158 ALA A C 1
ATOM 1227 O O . ALA A 1 158 ? 8.415 7.038 -8.092 1.00 81.50 158 ALA A O 1
ATOM 1228 N N . GLU A 1 159 ? 9.675 5.182 -7.975 1.00 86.06 159 GLU A N 1
ATOM 1229 C CA . GLU A 1 159 ? 10.832 5.704 -8.724 1.00 86.06 159 GLU A CA 1
ATOM 1230 C C . GLU A 1 159 ? 10.884 5.221 -10.187 1.00 86.06 159 GLU A C 1
ATOM 1232 O O . GLU A 1 159 ? 11.900 5.372 -10.859 1.00 86.06 159 GLU A O 1
ATOM 1237 N N . GLY A 1 160 ? 9.795 4.639 -10.706 1.00 94.06 160 GLY A N 1
ATOM 1238 C CA . GLY A 1 160 ? 9.739 4.140 -12.082 1.00 94.06 160 GLY A CA 1
ATOM 1239 C C . GLY A 1 160 ? 8.953 2.843 -12.206 1.00 94.06 160 GLY A C 1
ATOM 1240 O O . GLY A 1 160 ? 7.796 2.777 -11.789 1.00 94.06 160 GLY A O 1
ATOM 1241 N N . TYR A 1 161 ? 9.569 1.816 -12.788 1.00 95.00 161 TYR A N 1
ATOM 1242 C CA . TYR A 1 161 ? 8.946 0.508 -12.993 1.00 95.00 161 TYR A CA 1
ATOM 1243 C C . TYR A 1 161 ? 9.812 -0.612 -12.426 1.00 95.00 161 TYR A C 1
ATOM 1245 O O . TYR A 1 161 ? 11.019 -0.640 -12.632 1.00 95.00 161 TYR A O 1
ATOM 1253 N N . PHE A 1 162 ? 9.185 -1.550 -11.724 1.00 93.81 162 PHE A N 1
ATOM 1254 C CA . PHE A 1 162 ? 9.805 -2.793 -11.294 1.00 93.81 162 PHE A CA 1
ATOM 1255 C C . PHE A 1 162 ? 9.620 -3.867 -12.367 1.00 93.81 162 PHE A C 1
ATOM 1257 O O . PHE A 1 162 ? 8.491 -4.167 -12.769 1.00 93.81 162 PHE A O 1
ATOM 1264 N N . ILE A 1 163 ? 10.736 -4.448 -12.806 1.00 94.88 163 ILE A N 1
ATOM 1265 C CA . ILE A 1 163 ? 10.806 -5.512 -13.806 1.00 94.88 163 ILE A CA 1
ATOM 1266 C C . ILE A 1 163 ? 11.412 -6.756 -13.159 1.00 94.88 163 ILE A C 1
ATOM 1268 O O . ILE A 1 163 ? 12.524 -6.706 -12.631 1.00 94.88 163 ILE A O 1
ATOM 1272 N N . SER A 1 164 ? 10.716 -7.891 -13.229 1.00 92.25 164 SER A N 1
ATOM 1273 C CA . SER A 1 164 ? 11.215 -9.154 -12.677 1.00 92.25 164 SER A CA 1
ATOM 1274 C C . SER A 1 164 ? 11.620 -10.136 -13.770 1.00 92.25 164 SER A C 1
ATOM 1276 O O . SER A 1 164 ? 10.858 -10.397 -14.695 1.00 92.25 164 SER A O 1
ATOM 1278 N N . GLY A 1 165 ? 12.827 -10.693 -13.653 1.00 89.06 165 GLY A N 1
ATOM 1279 C CA . GLY A 1 165 ? 13.290 -11.841 -14.442 1.00 89.06 165 GLY A CA 1
ATOM 1280 C C . GLY A 1 165 ? 13.607 -11.595 -15.924 1.00 89.06 165 GLY A C 1
ATOM 1281 O O . GLY A 1 165 ? 14.093 -12.512 -16.574 1.00 89.06 165 GLY A O 1
ATOM 1282 N N . GLN A 1 166 ? 13.361 -10.399 -16.469 1.00 92.19 166 GLN A N 1
ATOM 1283 C CA . GLN A 1 166 ? 13.593 -10.086 -17.894 1.00 92.19 166 GLN A CA 1
ATOM 1284 C C . GLN A 1 166 ? 14.847 -9.246 -18.173 1.00 92.19 166 GLN A C 1
ATOM 1286 O O . GLN A 1 166 ? 15.211 -9.037 -19.333 1.00 92.19 166 GLN A O 1
ATOM 1291 N N . LEU A 1 167 ? 15.486 -8.753 -17.115 1.00 94.19 167 LEU A N 1
ATOM 1292 C CA . LEU A 1 167 ? 16.699 -7.946 -17.172 1.00 94.19 167 LEU A CA 1
ATOM 1293 C C . LEU A 1 167 ? 17.818 -8.635 -16.387 1.00 94.19 167 LEU A C 1
ATOM 1295 O O . LEU A 1 167 ? 17.559 -9.443 -15.492 1.00 94.19 167 LEU A O 1
ATOM 1299 N N . SER A 1 168 ? 19.052 -8.296 -16.733 1.00 92.75 168 SER A N 1
ATOM 1300 C CA . SER A 1 168 ? 20.292 -8.760 -16.122 1.00 92.75 168 SER A CA 1
ATOM 1301 C C . SER A 1 168 ? 21.103 -7.572 -15.612 1.00 92.75 168 SER A C 1
ATOM 1303 O O . SER A 1 168 ? 20.998 -6.464 -16.128 1.00 92.75 168 SER A O 1
ATOM 1305 N N . THR A 1 169 ? 21.987 -7.808 -14.639 1.00 91.38 169 THR A N 1
ATOM 1306 C CA . THR A 1 169 ? 22.929 -6.787 -14.144 1.00 91.38 169 THR A CA 1
ATOM 1307 C C . THR A 1 169 ? 23.952 -6.344 -15.195 1.00 91.38 169 THR A C 1
ATOM 1309 O O . THR A 1 169 ? 24.695 -5.405 -14.943 1.00 91.38 169 THR A O 1
ATOM 1312 N N . GLN A 1 170 ? 24.045 -7.055 -16.322 1.00 92.75 170 GLN A N 1
ATOM 1313 C CA . GLN A 1 170 ? 24.932 -6.737 -17.444 1.00 92.75 170 GLN A CA 1
ATOM 1314 C C . GLN A 1 170 ? 24.233 -5.935 -18.550 1.00 92.75 170 GLN A C 1
ATOM 1316 O O . GLN A 1 170 ? 24.903 -5.503 -19.479 1.00 92.75 170 GLN A O 1
ATOM 1321 N N . ASP A 1 171 ? 22.907 -5.766 -18.491 1.00 94.81 171 ASP A N 1
ATOM 1322 C CA . ASP A 1 171 ? 22.195 -4.995 -19.508 1.00 94.81 171 ASP A CA 1
ATOM 1323 C C . ASP A 1 171 ? 22.440 -3.491 -19.286 1.00 94.81 171 ASP A C 1
ATOM 1325 O O . ASP A 1 171 ? 22.094 -2.942 -18.236 1.00 94.81 171 ASP A O 1
ATOM 1329 N N . GLU A 1 172 ? 22.983 -2.809 -20.294 1.00 95.31 172 GLU A N 1
ATOM 1330 C CA . GLU A 1 172 ? 23.120 -1.351 -20.302 1.00 95.31 172 GLU A CA 1
ATOM 1331 C C . GLU A 1 172 ? 21.847 -0.716 -20.870 1.00 95.31 172 GLU A C 1
ATOM 1333 O O . GLU A 1 172 ? 21.614 -0.688 -22.079 1.00 95.31 172 GLU A O 1
ATOM 1338 N N . LEU A 1 173 ? 20.969 -0.250 -19.978 1.00 95.44 173 LEU A N 1
ATOM 1339 C CA . LEU A 1 173 ? 19.690 0.340 -20.366 1.00 95.44 173 LEU A CA 1
ATOM 1340 C C . LEU A 1 173 ? 19.833 1.802 -20.777 1.00 95.44 173 LEU A C 1
ATOM 1342 O O . LEU A 1 173 ? 20.410 2.627 -20.066 1.00 95.44 173 LEU A O 1
ATOM 1346 N N . VAL A 1 174 ? 19.156 2.150 -21.866 1.00 96.06 174 VAL A N 1
ATOM 1347 C CA . VAL A 1 174 ? 18.981 3.540 -22.273 1.00 96.06 174 VAL A CA 1
ATOM 1348 C C . VAL A 1 174 ? 17.977 4.212 -21.340 1.00 96.06 174 VAL A C 1
ATOM 1350 O O . VAL A 1 174 ? 16.794 3.877 -21.317 1.00 96.06 174 VAL A O 1
ATOM 1353 N N . VAL A 1 175 ? 18.449 5.184 -20.560 1.00 94.94 175 VAL A N 1
ATOM 1354 C CA . VAL A 1 175 ? 17.613 5.974 -19.634 1.00 94.94 175 VAL A CA 1
ATOM 1355 C C . VAL A 1 175 ? 17.273 7.367 -20.169 1.00 94.94 175 VAL A C 1
ATOM 1357 O O . VAL A 1 175 ? 16.352 8.011 -19.667 1.00 94.94 175 VAL A O 1
ATOM 1360 N N . THR A 1 176 ? 17.979 7.814 -21.208 1.00 93.75 176 THR A N 1
ATOM 1361 C CA . THR A 1 176 ? 17.791 9.101 -21.888 1.00 93.75 176 THR A CA 1
ATOM 1362 C C . THR A 1 176 ? 17.823 8.860 -23.391 1.00 93.75 176 THR A C 1
ATOM 1364 O O . THR A 1 176 ? 18.731 8.203 -23.881 1.00 93.75 176 THR A O 1
ATOM 1367 N N . GLY A 1 177 ? 16.857 9.402 -24.138 1.00 92.56 177 GLY A N 1
ATOM 1368 C CA . GLY A 1 177 ? 16.809 9.240 -25.598 1.00 92.56 177 GLY A CA 1
ATOM 1369 C C . GLY A 1 177 ? 16.011 8.029 -26.097 1.00 92.56 177 GLY A C 1
ATOM 1370 O O . GLY A 1 177 ? 15.981 7.783 -27.296 1.00 92.56 177 GLY A O 1
ATOM 1371 N N . THR A 1 178 ? 15.284 7.323 -25.229 1.00 92.81 178 THR A N 1
ATOM 1372 C CA . THR A 1 178 ? 14.412 6.184 -25.586 1.00 92.81 178 THR A CA 1
ATOM 1373 C C . THR A 1 178 ? 13.461 6.497 -26.752 1.00 92.81 178 THR A C 1
ATOM 1375 O O . THR A 1 178 ? 13.317 5.708 -27.680 1.00 92.81 178 THR A O 1
ATOM 1378 N N . GLN A 1 179 ? 12.849 7.687 -26.756 1.00 88.50 179 GLN A N 1
ATOM 1379 C CA . GLN A 1 179 ? 11.949 8.131 -27.834 1.00 88.50 179 GLN A CA 1
ATOM 1380 C C . GLN A 1 179 ? 12.684 8.436 -29.149 1.00 88.50 179 GLN A C 1
ATOM 1382 O O . GLN A 1 179 ? 12.115 8.288 -30.230 1.00 88.50 179 GLN A O 1
ATOM 1387 N N . MET A 1 180 ? 13.951 8.851 -29.066 1.00 92.44 180 MET A N 1
ATOM 1388 C CA . MET A 1 180 ? 14.790 9.093 -30.238 1.00 92.44 180 MET A CA 1
ATOM 1389 C C . MET A 1 180 ? 15.142 7.769 -30.920 1.00 92.44 180 MET A C 1
ATOM 1391 O O . MET A 1 180 ? 14.986 7.665 -32.133 1.00 92.44 180 MET A O 1
ATOM 1395 N N . LEU A 1 181 ? 15.534 6.750 -30.147 1.00 92.88 181 LEU A N 1
ATOM 1396 C CA . LEU A 1 181 ? 15.801 5.408 -30.675 1.00 92.88 181 LEU A CA 1
ATOM 1397 C C . LEU A 1 181 ? 14.556 4.790 -31.308 1.00 92.88 181 LEU A C 1
ATOM 1399 O O . LEU A 1 181 ? 14.628 4.271 -32.416 1.00 92.88 181 LEU A O 1
ATOM 1403 N N . LEU A 1 182 ? 13.398 4.941 -30.663 1.00 90.19 182 LEU A N 1
ATOM 1404 C CA . LEU A 1 182 ? 12.128 4.498 -31.232 1.00 90.19 182 LEU A CA 1
ATOM 1405 C C . LEU A 1 182 ? 11.822 5.194 -32.569 1.00 90.19 182 LEU A C 1
ATOM 1407 O O . LEU A 1 182 ? 11.433 4.550 -33.538 1.00 90.19 182 LEU A O 1
ATOM 1411 N N . SER A 1 183 ? 12.038 6.509 -32.648 1.00 89.69 183 SER A N 1
ATOM 1412 C CA . SER A 1 183 ? 11.856 7.262 -33.897 1.00 89.69 183 SER A CA 1
ATOM 1413 C C . SER A 1 183 ? 12.826 6.806 -34.993 1.00 89.69 183 SER A C 1
ATOM 1415 O O . SER A 1 183 ? 12.445 6.738 -36.161 1.00 89.69 183 SER A O 1
ATOM 1417 N N . HIS A 1 184 ? 14.069 6.480 -34.625 1.00 89.31 184 HIS A N 1
ATOM 1418 C CA . HIS A 1 184 ? 15.075 5.953 -35.545 1.00 89.31 184 HIS A CA 1
ATOM 1419 C C . HIS A 1 184 ? 14.675 4.577 -36.097 1.00 89.31 184 HIS A C 1
ATOM 1421 O O . HIS A 1 184 ? 14.750 4.367 -37.305 1.00 89.31 184 HIS A O 1
ATOM 1427 N N . GLU A 1 185 ? 14.181 3.680 -35.239 1.00 86.94 185 GLU A N 1
ATOM 1428 C CA . GLU A 1 185 ? 13.684 2.355 -35.632 1.00 86.94 185 GLU A CA 1
ATOM 1429 C C . GLU A 1 185 ? 12.506 2.447 -36.616 1.00 86.94 185 GLU A C 1
ATOM 1431 O O . GLU A 1 185 ? 12.457 1.698 -37.589 1.00 86.94 185 GLU A O 1
ATOM 1436 N N . PHE A 1 186 ? 11.582 3.399 -36.430 1.00 86.38 186 PHE A N 1
ATOM 1437 C CA . PHE A 1 186 ? 10.503 3.618 -37.401 1.00 86.38 186 PHE A CA 1
ATOM 1438 C C . PHE A 1 186 ? 11.009 4.150 -38.733 1.00 86.38 186 PHE A C 1
ATOM 1440 O O . PHE A 1 186 ? 10.532 3.721 -39.781 1.00 86.38 186 PHE A O 1
ATOM 1447 N N . LYS A 1 187 ? 11.968 5.082 -38.709 1.00 86.19 187 LYS A N 1
ATOM 1448 C CA . LYS A 1 187 ? 12.512 5.659 -39.939 1.00 86.19 187 LYS A CA 1
ATOM 1449 C C . LYS A 1 187 ? 13.157 4.587 -40.817 1.00 86.19 187 LYS A C 1
ATOM 1451 O O . LYS A 1 187 ? 12.958 4.621 -42.023 1.00 86.19 187 LYS A O 1
ATOM 1456 N N . SER A 1 188 ? 13.866 3.620 -40.230 1.00 77.81 188 SER A N 1
ATOM 1457 C CA . SER A 1 188 ? 14.489 2.528 -40.991 1.00 77.81 188 SER A CA 1
ATOM 1458 C C . SER A 1 188 ? 13.496 1.504 -41.559 1.00 77.81 188 SER A C 1
ATOM 1460 O O . SER A 1 188 ? 13.909 0.624 -42.304 1.00 77.81 188 SER A O 1
ATOM 1462 N N . GLN A 1 189 ? 12.209 1.579 -41.201 1.00 77.88 189 GLN A N 1
ATOM 1463 C CA . GLN A 1 189 ? 11.149 0.713 -41.736 1.00 77.88 189 GLN A CA 1
ATOM 1464 C C . GLN A 1 189 ? 10.380 1.347 -42.907 1.00 77.88 189 GLN A C 1
ATOM 1466 O O . GLN A 1 189 ? 9.525 0.685 -43.496 1.00 77.88 189 GLN A O 1
ATOM 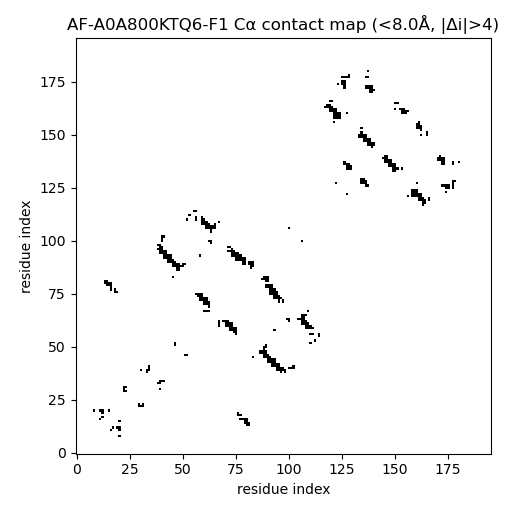1471 N N . ILE A 1 190 ? 10.647 2.615 -43.239 1.00 76.00 190 ILE A N 1
ATOM 1472 C CA . ILE A 1 190 ? 10.048 3.286 -44.397 1.00 76.00 190 ILE A CA 1
ATOM 1473 C C . ILE A 1 190 ? 10.850 2.864 -45.640 1.00 76.00 190 ILE A C 1
ATOM 1475 O O . ILE A 1 190 ? 12.061 3.074 -45.642 1.00 76.00 190 ILE A O 1
ATOM 1479 N N . PRO A 1 191 ? 10.223 2.256 -46.666 1.00 70.56 191 PRO A N 1
ATOM 1480 C CA . PRO A 1 191 ? 10.909 1.914 -47.910 1.00 70.56 191 PRO A CA 1
ATOM 1481 C C . PRO A 1 191 ? 11.478 3.170 -48.576 1.00 70.56 191 PRO A C 1
ATOM 1483 O O . PRO A 1 191 ? 10.798 4.197 -48.611 1.00 70.56 191 PRO A O 1
ATOM 1486 N N . ASP A 1 192 ? 12.692 3.082 -49.116 1.00 71.94 192 ASP A N 1
ATOM 1487 C CA . ASP A 1 192 ? 13.249 4.155 -49.938 1.00 71.94 192 ASP A CA 1
ATOM 1488 C C . ASP A 1 192 ? 12.400 4.292 -51.217 1.00 71.94 192 ASP A C 1
ATOM 1490 O O . ASP A 1 192 ? 12.159 3.312 -51.919 1.00 71.94 192 ASP A O 1
ATOM 1494 N N . GLU A 1 193 ? 11.917 5.503 -51.510 1.00 63.12 193 GLU A N 1
ATOM 1495 C CA . GLU A 1 193 ? 11.068 5.797 -52.682 1.00 63.12 193 GLU A CA 1
ATOM 1496 C C . GLU A 1 193 ? 11.853 5.833 -54.018 1.00 63.12 193 GLU A C 1
ATOM 1498 O O . GLU A 1 193 ? 11.286 6.205 -55.040 1.00 63.12 193 GLU A O 1
ATOM 1503 N N . ASP A 1 194 ? 13.130 5.432 -54.036 1.00 58.62 194 ASP A N 1
ATOM 1504 C CA . ASP A 1 194 ? 14.052 5.589 -55.179 1.00 58.62 194 ASP A CA 1
ATOM 1505 C C . ASP A 1 194 ? 14.266 4.301 -56.019 1.00 58.62 194 ASP A C 1
ATOM 1507 O O . ASP A 1 194 ? 15.250 4.196 -56.750 1.00 58.62 194 ASP A O 1
ATOM 1511 N N . ASP A 1 195 ? 13.355 3.325 -55.951 1.00 55.41 195 ASP A N 1
ATOM 1512 C CA . ASP A 1 195 ? 13.426 2.060 -56.717 1.00 55.41 195 ASP A CA 1
ATOM 1513 C C . ASP A 1 195 ? 12.492 2.057 -57.962 1.00 55.41 195 ASP A C 1
ATOM 1515 O O . ASP A 1 195 ? 11.804 1.069 -58.229 1.00 55.41 195 ASP A O 1
ATOM 1519 N N . ASP A 1 196 ? 12.480 3.166 -58.723 1.00 51.66 196 ASP A N 1
ATOM 1520 C CA . ASP A 1 196 ? 11.819 3.324 -60.043 1.00 51.66 196 ASP A CA 1
ATOM 1521 C C . ASP A 1 196 ? 12.826 3.591 -61.188 1.00 51.66 196 ASP A C 1
ATOM 1523 O O . ASP A 1 196 ? 13.596 4.581 -61.121 1.00 51.66 196 ASP A O 1
#

pLDDT: mean 90.18, std 8.28, range [51.66, 97.81]

Foldseek 3Di:
DVVVVVVVLVVCCLFANDQVSCLVPDPPPRVVVCVVVVQKDKDKDWDAPPDDAPPPFQKWWKDLVPDRVPTDIWGWRAWGNDHDPPRSTTMTITMDRDNRDDPPGDMDIDGDPDPDDADWDFAAQQQWDDDPRWIWGWFDPDPPDIDIDTADDFPDDPRHTTGHPRDDPPTHTDNPCRVVVVVVVVVVVDDDPPPD